Protein AF-A0A9X5X7Q9-F1 (afdb_monomer)

Mean predicted aligned error: 22.35 Å

Structure (mmCIF, N/CA/C/O backbone):
data_AF-A0A9X5X7Q9-F1
#
_entry.id   AF-A0A9X5X7Q9-F1
#
loop_
_atom_site.group_PDB
_atom_site.id
_atom_site.type_symbol
_atom_site.label_atom_id
_atom_site.label_alt_id
_atom_site.label_comp_id
_atom_site.label_asym_id
_atom_site.label_entity_id
_atom_site.label_seq_id
_atom_site.pdbx_PDB_ins_code
_atom_site.Cartn_x
_atom_site.Cartn_y
_atom_site.Cartn_z
_atom_site.occupancy
_atom_site.B_iso_or_equiv
_atom_site.auth_seq_id
_atom_site.auth_comp_id
_atom_site.auth_asym_id
_atom_site.auth_atom_id
_atom_site.pdbx_PDB_model_num
ATOM 1 N N . ARG A 1 1 ? 58.086 40.502 21.307 1.00 39.25 1 ARG A N 1
ATOM 2 C CA . ARG A 1 1 ? 58.176 39.101 20.830 1.00 39.2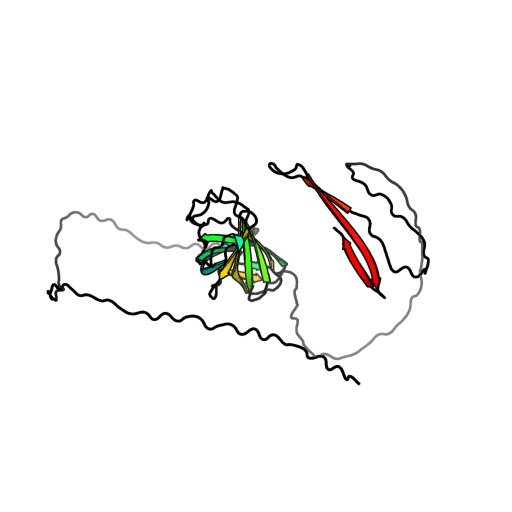5 1 ARG A CA 1
ATOM 3 C C . ARG A 1 1 ? 56.784 38.473 20.886 1.00 39.25 1 ARG A C 1
ATOM 5 O O . ARG A 1 1 ? 56.230 38.355 21.964 1.00 39.25 1 ARG A O 1
ATOM 12 N N . VAL A 1 2 ? 56.237 38.237 19.690 1.00 40.94 2 VAL A N 1
ATOM 13 C CA . VAL A 1 2 ? 55.125 37.368 19.246 1.00 40.94 2 VAL A CA 1
ATOM 14 C C . VAL A 1 2 ? 53.918 37.148 20.182 1.00 40.94 2 VAL A C 1
ATOM 16 O O . VAL A 1 2 ? 53.953 36.317 21.081 1.00 40.94 2 VAL A O 1
ATOM 19 N N . ARG A 1 3 ? 52.798 37.821 19.865 1.00 40.91 3 ARG A N 1
ATOM 20 C CA . ARG A 1 3 ? 51.425 37.396 20.203 1.00 40.91 3 ARG A CA 1
ATOM 21 C C . ARG A 1 3 ? 50.822 36.713 18.970 1.00 40.91 3 ARG A C 1
ATOM 23 O O . ARG A 1 3 ? 50.633 37.375 17.952 1.00 40.91 3 ARG A O 1
ATOM 30 N N . GLY A 1 4 ? 50.534 35.415 19.053 1.00 38.84 4 GLY A N 1
ATOM 31 C CA . GLY A 1 4 ? 49.836 34.664 18.007 1.00 38.84 4 GLY A CA 1
ATOM 32 C C . GLY A 1 4 ? 48.323 34.854 18.115 1.00 38.84 4 GLY A C 1
ATOM 33 O O . GLY A 1 4 ? 47.722 34.459 19.109 1.00 38.84 4 GLY A O 1
ATOM 34 N N . ARG A 1 5 ? 47.711 35.481 17.104 1.00 46.44 5 ARG A N 1
ATOM 35 C CA . ARG A 1 5 ? 46.257 35.489 16.889 1.00 46.44 5 ARG A CA 1
ATOM 36 C C . ARG A 1 5 ? 45.928 34.442 15.829 1.00 46.44 5 ARG A C 1
ATOM 38 O O . ARG A 1 5 ? 46.287 34.612 14.668 1.00 46.44 5 ARG A O 1
ATOM 45 N N . THR A 1 6 ? 45.230 33.388 16.227 1.00 42.34 6 THR A N 1
ATOM 46 C CA . THR A 1 6 ? 44.647 32.383 15.335 1.00 42.34 6 THR A CA 1
ATOM 47 C C . THR A 1 6 ? 43.409 32.985 14.668 1.00 42.34 6 THR A C 1
ATOM 49 O O . THR A 1 6 ? 42.436 33.336 15.334 1.00 42.34 6 THR A O 1
ATOM 52 N N . ARG A 1 7 ? 43.466 33.173 13.346 1.00 43.28 7 ARG A N 1
ATOM 53 C CA . ARG A 1 7 ? 42.372 33.705 12.525 1.00 43.28 7 ARG A CA 1
ATOM 54 C C . ARG A 1 7 ? 41.612 32.515 11.937 1.00 43.28 7 ARG A C 1
ATOM 56 O O . ARG A 1 7 ? 42.147 31.812 11.091 1.00 43.28 7 ARG A O 1
ATOM 63 N N . ALA A 1 8 ? 40.392 32.278 12.414 1.00 41.66 8 ALA A N 1
ATOM 64 C CA . ALA A 1 8 ? 39.491 31.277 11.854 1.00 41.66 8 ALA A CA 1
ATOM 65 C C . ALA A 1 8 ? 38.927 31.782 10.515 1.00 41.66 8 ALA A C 1
ATOM 67 O O . ALA A 1 8 ? 38.194 32.771 10.469 1.00 41.66 8 ALA A O 1
ATOM 68 N N . THR A 1 9 ? 39.290 31.118 9.423 1.00 41.53 9 THR A N 1
ATOM 69 C CA . THR A 1 9 ? 38.722 31.303 8.087 1.00 41.53 9 THR A CA 1
ATOM 70 C C . THR A 1 9 ? 37.377 30.579 8.009 1.00 41.53 9 THR A C 1
ATOM 72 O O . THR A 1 9 ? 37.314 29.355 7.965 1.00 41.53 9 THR A O 1
ATOM 75 N N . ARG A 1 10 ? 36.273 31.337 8.004 1.00 42.69 10 ARG A N 1
ATOM 76 C CA . ARG A 1 10 ? 34.964 30.825 7.578 1.00 42.69 10 ARG A CA 1
ATOM 77 C C . ARG A 1 10 ? 34.904 30.884 6.053 1.00 42.69 10 ARG A C 1
ATOM 79 O O . ARG A 1 10 ? 34.838 31.977 5.497 1.00 42.69 10 ARG A O 1
ATOM 86 N N . HIS A 1 11 ? 34.905 29.728 5.396 1.00 39.44 11 HIS A N 1
ATOM 87 C CA . HIS A 1 11 ? 34.478 29.617 4.003 1.00 39.44 11 HIS A CA 1
ATOM 88 C C . HIS A 1 11 ? 32.964 29.851 3.941 1.00 39.44 11 HIS A C 1
ATOM 90 O O . HIS A 1 11 ? 32.184 29.047 4.448 1.00 39.44 11 HIS A O 1
ATOM 96 N N . ARG A 1 12 ? 32.553 30.986 3.366 1.00 41.91 12 ARG A N 1
ATOM 97 C CA . ARG A 1 12 ? 31.199 31.165 2.833 1.00 41.91 12 ARG A CA 1
ATOM 98 C C . ARG A 1 12 ? 31.161 30.482 1.469 1.00 41.91 12 ARG A C 1
ATOM 100 O O . ARG A 1 12 ? 32.020 30.750 0.637 1.00 41.91 12 ARG A O 1
ATOM 107 N N . TYR A 1 13 ? 30.195 29.594 1.288 1.00 33.69 13 TYR A N 1
ATOM 108 C CA . TYR A 1 13 ? 29.827 29.030 -0.003 1.00 33.69 13 TYR A CA 1
ATOM 109 C C . TYR A 1 13 ? 28.686 29.904 -0.540 1.00 33.69 13 TYR A C 1
ATOM 111 O O . TYR A 1 13 ? 27.579 29.864 -0.006 1.00 33.69 13 TYR A O 1
ATOM 119 N N . GLU A 1 14 ? 28.993 30.778 -1.495 1.00 46.59 14 GLU A N 1
ATOM 120 C CA . GLU A 1 14 ? 28.000 31.481 -2.314 1.00 46.59 14 GLU A CA 1
ATOM 121 C C . GLU A 1 14 ? 27.646 30.573 -3.503 1.00 46.59 14 GLU A C 1
ATOM 123 O O . GLU A 1 14 ? 28.564 30.113 -4.181 1.00 46.59 14 GLU A O 1
ATOM 128 N N . PRO A 1 15 ? 26.364 30.267 -3.763 1.00 52.06 15 PRO A N 1
ATOM 129 C CA . PRO A 1 15 ? 25.966 29.648 -5.020 1.00 52.06 15 PRO A CA 1
ATOM 130 C C . PRO A 1 15 ? 25.828 30.711 -6.122 1.00 52.06 15 PRO A C 1
ATOM 132 O O . PRO A 1 15 ? 25.116 31.703 -5.953 1.00 52.06 15 PRO A O 1
ATOM 135 N N . ASP A 1 16 ? 26.505 30.475 -7.247 1.00 44.06 16 ASP A N 1
ATOM 136 C CA . ASP A 1 16 ? 26.391 31.252 -8.486 1.00 44.06 16 ASP A CA 1
ATOM 137 C C . ASP A 1 16 ? 24.934 31.332 -8.997 1.00 44.06 16 ASP A C 1
ATOM 139 O O . ASP A 1 16 ? 24.183 30.354 -8.895 1.00 44.06 16 ASP A O 1
ATOM 143 N N . PRO A 1 17 ? 24.512 32.465 -9.591 1.00 49.56 17 PRO A N 1
ATOM 144 C CA . PRO A 1 17 ? 23.184 32.611 -10.170 1.00 49.56 17 PRO A CA 1
ATOM 145 C C . PRO A 1 17 ? 23.053 31.886 -11.516 1.00 49.56 17 PRO A C 1
ATOM 147 O O . PRO A 1 17 ? 23.881 32.014 -12.418 1.00 49.56 17 PRO A O 1
ATOM 150 N N . ALA A 1 18 ? 21.943 31.160 -11.651 1.00 42.41 18 ALA A N 1
ATOM 151 C CA . ALA A 1 18 ? 21.519 30.484 -12.865 1.00 42.41 18 ALA A CA 1
ATOM 152 C C . ALA A 1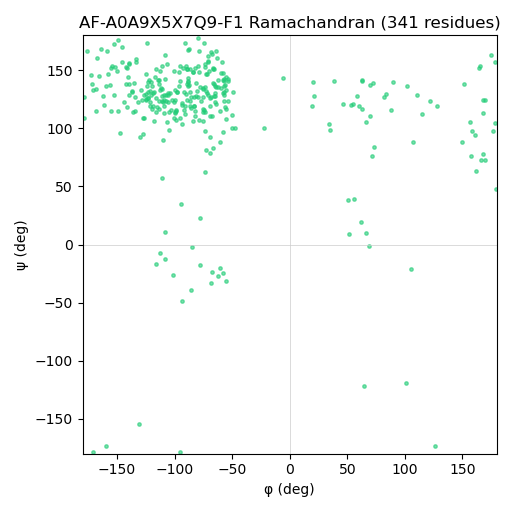 18 ? 21.381 31.446 -14.059 1.00 42.41 18 ALA A C 1
ATOM 154 O O . ALA A 1 18 ? 20.804 32.531 -13.967 1.00 42.41 18 ALA A O 1
ATOM 155 N N . VAL A 1 19 ? 21.886 30.984 -15.202 1.00 44.25 19 VAL A N 1
ATOM 156 C CA . VAL A 1 19 ? 21.761 31.603 -16.521 1.00 44.25 19 VAL A CA 1
ATOM 157 C C . VAL A 1 19 ? 20.291 31.622 -16.951 1.00 44.25 19 VAL A C 1
ATOM 159 O O . VAL A 1 19 ? 19.651 30.582 -17.089 1.00 44.25 19 VAL A O 1
ATOM 162 N N . VAL A 1 20 ? 19.770 32.824 -17.195 1.00 40.59 20 VAL A N 1
ATOM 163 C CA . VAL A 1 20 ? 18.477 33.074 -17.841 1.00 40.59 20 VAL A CA 1
ATOM 164 C C . VAL A 1 20 ? 18.693 33.076 -19.353 1.00 40.59 20 VAL A C 1
ATOM 166 O O . VAL A 1 20 ? 19.379 33.958 -19.868 1.00 40.59 20 VAL A O 1
ATOM 169 N N . HIS A 1 21 ? 18.076 32.143 -20.080 1.00 38.84 21 HIS A N 1
ATOM 170 C CA . HIS A 1 21 ? 17.899 32.280 -21.527 1.00 38.84 21 HIS A CA 1
ATOM 171 C C . HIS A 1 21 ? 16.459 32.677 -21.849 1.00 38.84 21 HIS A C 1
ATOM 173 O O . HIS A 1 21 ? 15.503 31.949 -21.590 1.00 38.84 21 HIS A O 1
ATOM 179 N N . ALA A 1 22 ? 16.344 33.881 -22.405 1.00 38.81 22 ALA A N 1
ATOM 180 C CA . ALA A 1 22 ? 15.134 34.462 -22.952 1.00 38.81 22 ALA A CA 1
ATOM 181 C C . ALA A 1 22 ? 14.665 33.699 -24.199 1.00 38.81 22 ALA A C 1
ATOM 183 O O . ALA A 1 22 ? 15.462 33.343 -25.067 1.00 38.81 22 ALA A O 1
ATOM 184 N N . GLY A 1 23 ? 13.352 33.498 -24.304 1.00 36.41 23 GLY A N 1
ATOM 185 C CA . GLY A 1 23 ? 12.714 33.092 -25.548 1.00 36.41 23 GLY A CA 1
ATOM 186 C C . GLY A 1 23 ? 12.525 34.273 -26.497 1.00 36.41 23 GLY A C 1
ATOM 187 O O . GLY A 1 23 ? 12.244 35.386 -26.057 1.00 36.41 23 GLY A O 1
ATOM 188 N N . GLN A 1 24 ? 12.576 34.015 -27.806 1.00 36.22 24 GLN A N 1
ATOM 189 C CA . GLN A 1 24 ? 11.894 34.860 -28.783 1.00 36.22 24 GLN A CA 1
ATOM 190 C C . GLN A 1 24 ? 11.569 34.116 -30.086 1.00 36.22 24 GLN A C 1
ATOM 192 O O . GLN A 1 24 ? 12.445 33.690 -30.826 1.00 36.22 24 GLN A O 1
ATOM 197 N N . ARG A 1 25 ? 10.253 33.984 -30.297 1.00 39.91 25 ARG A N 1
ATOM 198 C CA . ARG A 1 25 ? 9.467 34.087 -31.538 1.00 39.91 25 ARG A CA 1
ATOM 199 C C . ARG A 1 25 ? 10.191 33.898 -32.878 1.00 39.91 25 ARG A C 1
ATOM 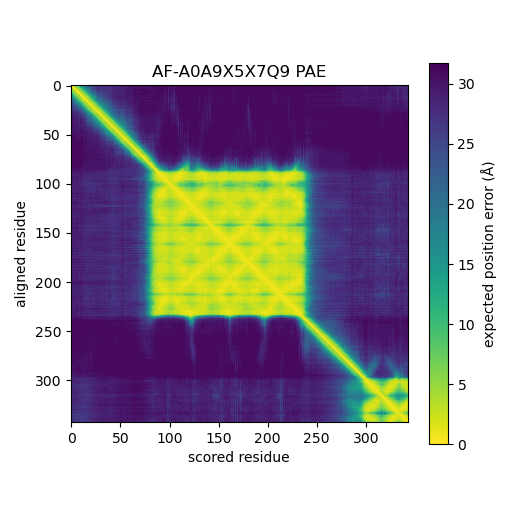201 O O . ARG A 1 25 ? 10.991 34.735 -33.277 1.00 39.91 25 ARG A O 1
ATOM 208 N N . SER A 1 26 ? 9.641 32.998 -33.688 1.00 39.00 26 SER A N 1
ATOM 209 C CA . SER A 1 26 ? 9.366 33.322 -35.088 1.00 39.00 26 SER A CA 1
ATOM 210 C C . SER A 1 26 ? 7.966 32.840 -35.447 1.00 39.00 26 SER A C 1
ATOM 212 O O . SER A 1 26 ? 7.597 31.705 -35.153 1.00 39.00 26 SER A O 1
ATOM 214 N N . GLY A 1 27 ? 7.167 33.752 -35.992 1.00 36.59 27 GLY A N 1
ATOM 215 C CA . GLY A 1 27 ? 5.873 33.466 -36.581 1.00 36.59 27 GLY A CA 1
ATOM 216 C C . GLY A 1 27 ? 5.933 33.749 -38.074 1.00 36.59 27 GLY A C 1
ATOM 217 O O . GLY A 1 27 ? 6.518 34.747 -38.479 1.00 36.59 27 GLY A O 1
ATOM 218 N N . ASP A 1 28 ? 5.271 32.901 -38.849 1.00 37.94 28 ASP A N 1
ATOM 219 C CA . ASP A 1 28 ? 4.754 33.179 -40.191 1.00 37.94 28 ASP A CA 1
ATOM 220 C C . ASP A 1 28 ? 3.496 32.287 -40.315 1.00 37.94 28 ASP A C 1
ATOM 222 O O . ASP A 1 28 ? 3.559 31.105 -39.989 1.00 37.94 28 ASP A O 1
ATOM 226 N N . ARG A 1 29 ? 2.258 32.799 -40.433 1.00 39.50 29 ARG A N 1
ATOM 227 C CA . ARG A 1 29 ? 1.640 33.492 -41.586 1.00 39.50 29 ARG A CA 1
ATOM 228 C C . ARG A 1 29 ? 1.741 32.597 -42.831 1.00 39.50 29 ARG A C 1
ATOM 230 O O . ARG A 1 29 ? 2.835 32.259 -43.233 1.00 39.50 29 ARG A O 1
ATOM 237 N N . GLY A 1 30 ? 0.695 32.170 -43.520 1.00 31.23 30 GLY A N 1
ATOM 238 C CA . GLY A 1 30 ? -0.757 32.192 -43.382 1.00 31.23 30 GLY A CA 1
ATOM 239 C C . GLY A 1 30 ? -1.274 31.050 -44.277 1.00 31.23 30 GLY A C 1
ATOM 240 O O . GLY A 1 30 ? -0.514 30.486 -45.047 1.00 31.23 30 GLY A O 1
ATOM 241 N N . GLU A 1 31 ? -2.526 30.633 -44.169 1.00 38.91 31 GLU A N 1
ATOM 242 C CA . GLU A 1 31 ? -3.444 30.912 -45.273 1.00 38.91 31 GLU A CA 1
ATOM 243 C C . GLU A 1 31 ? -4.894 30.839 -44.801 1.00 38.91 31 GLU A C 1
ATOM 245 O O . GLU A 1 31 ? -5.313 29.970 -44.038 1.00 38.91 31 GLU A O 1
ATOM 250 N N . ARG A 1 32 ? -5.650 31.831 -45.265 1.00 38.25 32 ARG A N 1
ATOM 251 C CA . ARG A 1 32 ? -7.076 32.009 -45.048 1.00 38.25 32 ARG A CA 1
ATOM 252 C C . ARG A 1 32 ? -7.844 31.277 -46.147 1.00 38.25 32 ARG A C 1
ATOM 254 O O . ARG A 1 32 ? -7.586 31.491 -47.324 1.00 38.25 32 ARG A O 1
ATOM 261 N N . SER A 1 33 ? -8.895 30.570 -45.761 1.00 38.47 33 SER A N 1
ATOM 262 C CA . SER A 1 33 ? -10.158 30.495 -46.510 1.00 38.47 33 SER A CA 1
ATOM 263 C C . SER A 1 33 ? -11.257 30.338 -45.460 1.00 38.47 33 SER A C 1
ATOM 265 O O . SER A 1 33 ? -11.300 29.348 -44.746 1.00 38.47 33 SER A O 1
ATOM 267 N N . ALA A 1 34 ? -11.913 31.417 -45.037 1.00 38.06 34 ALA A N 1
ATOM 268 C CA . ALA A 1 34 ? -12.992 32.122 -45.726 1.00 38.06 34 ALA A CA 1
ATOM 269 C C . ALA A 1 34 ? -14.278 31.281 -45.855 1.00 38.06 34 ALA A C 1
ATOM 271 O O . ALA A 1 34 ? -14.398 30.428 -46.722 1.00 38.06 34 ALA A O 1
ATOM 272 N N . LEU A 1 35 ? -15.251 31.675 -45.020 1.00 38.66 35 LEU A N 1
ATOM 273 C CA . LEU A 1 35 ? -16.689 31.759 -45.301 1.00 38.66 35 LEU A CA 1
ATOM 274 C C . LEU A 1 35 ? -17.476 30.446 -45.479 1.00 38.66 35 LEU A C 1
ATOM 276 O O . LEU A 1 35 ? -17.507 29.875 -46.562 1.00 38.66 35 LEU A O 1
ATOM 280 N N . ARG A 1 36 ? -18.345 30.140 -44.503 1.00 40.34 36 ARG A N 1
ATOM 281 C CA . ARG A 1 36 ? -19.795 30.371 -44.676 1.00 40.34 36 ARG A CA 1
ATOM 282 C C . ARG A 1 36 ? -20.601 30.178 -43.390 1.00 40.34 36 ARG A C 1
ATOM 284 O O . ARG A 1 36 ? -20.482 29.193 -42.676 1.00 40.34 36 ARG A O 1
ATOM 291 N N . THR A 1 37 ? -21.449 31.168 -43.172 1.00 40.19 37 THR A N 1
ATOM 292 C CA . THR A 1 37 ? -22.511 31.300 -42.178 1.00 40.19 37 THR A CA 1
ATOM 293 C C . THR A 1 37 ? -23.810 30.694 -42.724 1.00 40.19 37 THR A C 1
ATOM 295 O O . THR A 1 37 ? -24.142 30.989 -43.869 1.00 40.19 37 THR A O 1
ATOM 298 N N . ALA A 1 38 ? -24.561 29.937 -41.915 1.00 38.19 38 ALA A N 1
ATOM 299 C CA . ALA A 1 38 ? -26.034 29.763 -41.943 1.00 38.19 38 ALA A CA 1
ATOM 300 C C . ALA A 1 38 ? -26.394 28.807 -40.780 1.00 38.19 38 ALA A C 1
ATOM 302 O O . ALA A 1 38 ? -25.846 27.715 -40.731 1.00 38.19 38 ALA A O 1
ATOM 303 N N . ARG A 1 39 ? -27.026 29.203 -39.664 1.00 41.56 39 ARG A N 1
ATOM 304 C CA . ARG A 1 39 ? -28.427 29.614 -39.394 1.00 41.56 39 ARG A CA 1
ATOM 305 C C . ARG A 1 39 ? -29.519 28.629 -39.849 1.00 41.56 39 ARG A C 1
ATOM 307 O O . ARG A 1 39 ? -29.702 28.472 -41.046 1.00 41.56 39 ARG A O 1
ATOM 314 N N . HIS A 1 40 ? -30.293 28.192 -38.838 1.00 41.28 40 HIS A N 1
ATOM 315 C CA . HIS A 1 40 ? -31.659 27.625 -38.822 1.00 41.28 40 HIS A CA 1
ATOM 316 C C . HIS A 1 40 ? -31.863 26.291 -39.573 1.00 41.28 40 HIS A C 1
ATOM 318 O O . HIS A 1 40 ? -31.226 26.045 -40.581 1.00 41.28 40 HIS A O 1
ATOM 324 N N . GLN A 1 41 ? -32.668 25.337 -39.099 1.00 33.66 41 GLN A N 1
ATOM 325 C CA . GLN A 1 41 ? -34.072 25.462 -38.705 1.00 33.66 41 GLN A CA 1
ATOM 326 C C . GLN A 1 41 ? -34.505 24.223 -37.882 1.00 33.66 41 GLN A C 1
ATOM 328 O O . GLN A 1 41 ? -34.039 23.117 -38.152 1.00 33.66 41 GLN A O 1
ATOM 333 N N . SER A 1 42 ? -35.377 24.434 -36.896 1.00 48.91 42 SER A N 1
ATOM 334 C CA . SER A 1 42 ? -36.223 23.409 -36.263 1.00 48.91 42 SER A CA 1
ATOM 335 C C . SER A 1 42 ? -37.446 23.097 -37.146 1.00 48.91 42 SER A C 1
ATOM 337 O O . SER A 1 42 ? -37.635 23.791 -38.144 1.00 48.91 42 SER A O 1
ATOM 339 N N . ASP A 1 43 ? -38.277 22.143 -36.696 1.00 40.72 43 ASP A N 1
ATOM 340 C CA . ASP A 1 43 ? -39.632 21.784 -37.184 1.00 40.72 43 ASP A CA 1
ATOM 341 C C . ASP A 1 43 ? -39.629 20.719 -38.311 1.00 40.72 43 ASP A C 1
ATOM 343 O O . ASP A 1 43 ? -38.796 20.779 -39.208 1.00 40.72 43 ASP A O 1
ATOM 347 N N . ASP A 1 44 ? -40.507 19.715 -38.412 1.00 40.41 44 ASP A N 1
ATOM 348 C CA . ASP A 1 44 ? -41.556 19.109 -37.576 1.00 40.41 44 ASP A CA 1
ATOM 349 C C . ASP A 1 44 ? -42.099 17.871 -38.360 1.00 40.41 44 ASP A C 1
ATOM 351 O O . ASP A 1 44 ? -41.861 17.750 -39.562 1.00 40.41 44 ASP A O 1
ATOM 355 N N . GLU A 1 45 ? -42.855 17.004 -37.680 1.00 39.72 45 GLU A N 1
ATOM 356 C CA . GLU A 1 45 ? -43.957 16.137 -38.181 1.00 39.72 45 GLU A CA 1
ATOM 357 C C . GLU A 1 45 ? -43.782 14.875 -39.067 1.00 39.72 45 GLU A C 1
ATOM 359 O O . GLU A 1 45 ? -43.143 14.849 -40.117 1.00 39.72 45 GLU A O 1
ATOM 364 N N . GLY A 1 46 ? -44.597 13.869 -38.684 1.00 32.38 46 GLY A N 1
ATOM 365 C CA . GLY A 1 46 ? -45.453 13.072 -39.587 1.00 32.38 46 GLY A CA 1
ATOM 366 C C . GLY A 1 46 ? -44.984 11.636 -39.835 1.00 32.38 46 GLY A C 1
ATOM 367 O O . GLY A 1 46 ? -44.143 11.396 -40.689 1.00 32.38 46 GLY A O 1
ATOM 368 N N . GLU A 1 47 ? -45.353 10.628 -39.039 1.00 40.59 47 GLU A N 1
ATOM 369 C CA . GLU A 1 47 ? -46.657 9.935 -38.920 1.00 40.59 47 GLU A CA 1
ATOM 370 C C . GLU A 1 47 ? -47.151 9.184 -40.183 1.00 40.59 47 GLU A C 1
ATOM 372 O O . GLU A 1 47 ? -47.086 9.684 -41.300 1.00 40.59 47 GLU A O 1
ATOM 377 N N . HIS A 1 48 ? -47.748 8.007 -39.909 1.00 37.78 48 HIS A N 1
ATOM 378 C CA . HIS A 1 48 ? -48.770 7.253 -40.659 1.00 37.78 48 HIS A CA 1
ATOM 379 C C . HIS A 1 48 ? -48.259 6.045 -41.493 1.00 37.78 48 HIS A C 1
ATOM 381 O O . HIS A 1 48 ? -47.271 6.132 -42.199 1.00 37.78 48 HIS A O 1
ATOM 387 N N . VAL A 1 49 ? -48.886 4.855 -41.525 1.00 39.69 49 VAL A N 1
ATOM 388 C CA . VAL A 1 49 ? -50.180 4.388 -40.993 1.00 39.69 49 VAL A CA 1
ATOM 389 C C . VAL A 1 49 ? -50.322 2.865 -41.169 1.00 39.69 49 VAL A C 1
ATOM 391 O O . VAL A 1 49 ? -49.910 2.308 -42.179 1.00 39.69 49 VAL A O 1
ATOM 394 N N . ASN A 1 50 ? -50.996 2.246 -40.191 1.00 37.84 50 ASN A N 1
ATOM 395 C CA . ASN A 1 50 ? -51.940 1.111 -40.238 1.00 37.84 50 ASN A CA 1
ATOM 396 C C . ASN A 1 50 ? -51.728 -0.092 -41.192 1.00 37.84 50 ASN A C 1
ATOM 398 O O . ASN A 1 50 ? -51.760 0.056 -42.408 1.00 37.84 50 ASN A O 1
ATOM 402 N N . ARG A 1 51 ? -52.029 -1.300 -40.676 1.00 39.47 51 ARG A N 1
ATOM 403 C CA . ARG A 1 51 ? -53.414 -1.854 -40.657 1.00 39.47 51 ARG A CA 1
ATOM 404 C C . ARG A 1 51 ? -53.520 -3.236 -39.980 1.00 39.47 51 ARG A C 1
ATOM 406 O O . ARG A 1 51 ? -52.928 -4.189 -40.454 1.00 39.47 51 ARG A O 1
ATOM 413 N N . ARG A 1 52 ? -54.445 -3.305 -38.997 1.00 50.03 52 ARG A N 1
ATOM 414 C CA . ARG A 1 52 ? -55.619 -4.226 -38.863 1.00 50.03 52 ARG A CA 1
ATOM 415 C C . ARG A 1 52 ? -55.327 -5.739 -38.854 1.00 50.03 52 ARG A C 1
ATOM 417 O O . ARG A 1 52 ? -54.798 -6.251 -39.821 1.00 50.03 52 ARG A O 1
ATOM 424 N N . ARG A 1 53 ? -55.770 -6.573 -37.903 1.00 46.16 53 ARG A N 1
ATOM 425 C CA . ARG A 1 53 ? -57.097 -6.898 -37.287 1.00 46.16 53 ARG A CA 1
ATOM 426 C C . ARG A 1 53 ? -56.781 -8.099 -36.334 1.00 46.16 53 ARG A C 1
ATOM 428 O O . ARG A 1 53 ? -55.765 -8.737 -36.551 1.00 46.16 53 ARG A O 1
ATOM 435 N N . ARG A 1 54 ? -57.534 -8.565 -35.330 1.00 44.34 54 ARG A N 1
ATOM 436 C CA . ARG A 1 54 ? -58.959 -8.544 -34.970 1.00 44.34 54 ARG A CA 1
ATOM 437 C C . ARG A 1 54 ? -59.100 -9.003 -33.499 1.00 44.34 54 ARG A C 1
ATOM 439 O O . ARG A 1 54 ? -58.229 -9.669 -32.961 1.00 44.34 54 ARG A O 1
ATOM 446 N N . VAL A 1 55 ? -60.247 -8.651 -32.933 1.00 49.94 55 VAL A N 1
ATOM 447 C CA . VAL A 1 55 ? -60.805 -8.876 -31.587 1.00 49.94 55 VAL A CA 1
ATOM 448 C C . VAL A 1 55 ? -61.201 -10.340 -31.328 1.00 49.94 55 VAL A C 1
ATOM 450 O O . VAL A 1 55 ? -61.688 -10.949 -32.272 1.00 49.94 55 VAL A O 1
ATOM 453 N N . VAL A 1 56 ? -61.124 -10.833 -30.075 1.00 43.19 56 VAL A N 1
ATOM 454 C CA . VAL A 1 56 ? -62.219 -11.519 -29.330 1.00 43.19 56 VAL A CA 1
ATOM 455 C C . VAL A 1 56 ? -61.987 -11.405 -27.809 1.00 43.19 56 VAL A C 1
ATOM 457 O O . VAL A 1 56 ? -60.880 -11.522 -27.300 1.00 43.19 56 VAL A O 1
ATOM 460 N N . SER A 1 57 ? -63.097 -11.127 -27.132 1.00 45.72 57 SER A N 1
ATOM 461 C CA . SER A 1 57 ? -63.398 -10.926 -25.713 1.00 45.72 57 SER A CA 1
ATOM 462 C C . SER A 1 57 ? -63.353 -12.171 -24.816 1.00 45.72 57 SER A C 1
ATOM 464 O O . SER A 1 57 ? -63.700 -13.260 -25.263 1.00 45.72 57 SER A O 1
ATOM 466 N N . GLY A 1 58 ? -63.165 -11.966 -23.506 1.00 36.31 58 GLY A N 1
ATOM 467 C CA . GLY A 1 58 ? -63.599 -12.916 -22.470 1.00 36.31 58 GLY A CA 1
ATOM 468 C C . GLY A 1 58 ? -63.190 -12.489 -21.059 1.00 36.31 58 GLY A C 1
ATOM 469 O O . GLY A 1 58 ? -62.055 -12.704 -20.660 1.00 36.31 58 GLY A O 1
ATOM 470 N N . GLY A 1 59 ? -64.095 -11.851 -20.309 1.00 38.28 59 GLY A N 1
ATOM 471 C CA . GLY A 1 59 ? -63.848 -11.427 -18.924 1.00 38.28 59 GLY A CA 1
ATOM 472 C C . GLY A 1 59 ? -64.188 -12.484 -17.868 1.00 38.28 59 GLY A C 1
ATOM 473 O O . GLY A 1 59 ? -64.915 -13.428 -18.165 1.00 38.28 59 GLY A O 1
ATOM 474 N N . ARG A 1 60 ? -63.741 -12.258 -16.619 1.00 42.03 60 ARG A N 1
ATOM 475 C CA . ARG A 1 60 ? -64.533 -12.316 -15.361 1.00 42.03 60 ARG A CA 1
ATOM 476 C C . ARG A 1 60 ? -63.642 -12.243 -14.100 1.00 42.03 60 ARG A C 1
ATOM 478 O O . ARG A 1 60 ? -62.798 -13.094 -13.888 1.00 42.03 60 ARG A O 1
ATOM 485 N N . ARG A 1 61 ? -63.976 -11.252 -13.259 1.00 40.75 61 ARG A N 1
ATOM 486 C CA . ARG A 1 61 ? -64.236 -11.289 -11.798 1.00 40.75 61 ARG A CA 1
ATOM 487 C C . ARG A 1 61 ? -63.136 -11.704 -10.795 1.00 40.75 61 ARG A C 1
ATOM 489 O O . ARG A 1 61 ? -62.734 -12.852 -10.713 1.00 40.75 61 ARG A O 1
ATOM 496 N N . ALA A 1 62 ? -62.822 -10.706 -9.963 1.00 49.06 62 ALA A N 1
ATOM 497 C CA . ALA A 1 62 ? -62.516 -10.683 -8.526 1.00 49.06 62 ALA A CA 1
ATOM 498 C C . ALA A 1 62 ? -62.653 -11.973 -7.688 1.00 49.06 62 ALA A C 1
ATOM 500 O O . ALA A 1 62 ? -63.653 -12.679 -7.797 1.00 49.06 62 ALA A O 1
ATOM 501 N N . SER A 1 63 ? -61.731 -12.140 -6.727 1.00 41.31 63 SER A N 1
ATOM 502 C CA . SER A 1 63 ? -62.041 -12.134 -5.282 1.00 41.31 63 SER A CA 1
ATOM 503 C C . SER A 1 63 ? -60.770 -12.153 -4.425 1.00 41.31 63 SER A C 1
ATOM 505 O O . SER A 1 63 ? -59.819 -12.873 -4.710 1.00 41.31 63 SER A O 1
ATOM 507 N N . ALA A 1 64 ? -60.790 -11.343 -3.368 1.00 52.28 64 ALA A N 1
ATOM 508 C CA . ALA A 1 64 ? -59.849 -11.347 -2.257 1.00 52.28 64 ALA A CA 1
ATOM 509 C C . ALA A 1 64 ? -60.261 -12.392 -1.206 1.00 52.28 64 ALA A C 1
ATOM 511 O O . ALA A 1 64 ? -61.454 -12.587 -0.987 1.00 52.28 64 ALA A O 1
ATOM 512 N N . ALA A 1 65 ? -59.293 -12.987 -0.506 1.00 44.44 65 ALA A N 1
ATOM 513 C CA . ALA A 1 65 ? -59.467 -13.511 0.850 1.00 44.44 65 ALA A CA 1
ATOM 514 C C . ALA A 1 65 ? -58.088 -13.695 1.497 1.00 44.44 65 ALA A C 1
ATOM 516 O O . ALA A 1 65 ? -57.242 -14.423 0.982 1.00 44.44 65 ALA A O 1
ATOM 517 N N . GLY A 1 66 ? -57.866 -12.999 2.611 1.00 44.69 66 GLY A N 1
ATOM 518 C CA . GLY A 1 66 ? -56.720 -13.216 3.480 1.00 44.69 66 GLY A CA 1
ATOM 519 C C . GLY A 1 66 ? -56.921 -14.426 4.388 1.00 44.69 66 GLY A C 1
ATOM 520 O O . GLY A 1 66 ? -58.046 -14.758 4.756 1.00 44.69 66 GLY A O 1
ATOM 521 N N . VAL A 1 67 ? -55.808 -15.030 4.798 1.00 46.41 67 VAL A N 1
ATOM 522 C CA . VAL A 1 67 ? -55.713 -15.844 6.011 1.00 46.41 67 VAL A CA 1
ATOM 523 C C . VAL A 1 67 ? -54.420 -15.444 6.713 1.00 46.41 67 VAL A C 1
ATOM 525 O O . VAL A 1 67 ? -53.325 -15.639 6.192 1.00 46.41 67 VAL A O 1
ATOM 528 N N . ALA A 1 68 ? -54.578 -14.844 7.888 1.00 48.81 68 ALA A N 1
ATOM 529 C CA . ALA A 1 68 ? -53.536 -14.721 8.891 1.00 48.81 68 ALA A CA 1
ATOM 530 C C . ALA A 1 68 ? -53.397 -16.065 9.622 1.00 48.81 68 ALA A C 1
ATOM 532 O O . ALA A 1 68 ? -54.406 -16.650 10.018 1.00 48.81 68 ALA A O 1
ATOM 533 N N . LEU A 1 69 ? -52.165 -16.528 9.843 1.00 45.28 69 LEU A N 1
ATOM 534 C CA . LEU A 1 69 ? -51.861 -17.586 10.805 1.00 45.28 69 LEU A CA 1
ATOM 535 C C . LEU A 1 69 ? -50.566 -17.253 11.552 1.00 45.28 69 LEU A C 1
ATOM 537 O O . LEU A 1 69 ? -49.552 -16.871 10.974 1.00 45.28 69 LEU A O 1
ATOM 541 N N . MET A 1 70 ? -50.710 -17.329 12.869 1.00 48.03 70 MET A N 1
ATOM 542 C CA . MET A 1 70 ? -49.823 -16.901 13.941 1.00 48.03 70 MET A CA 1
ATOM 543 C C . MET A 1 70 ? -48.590 -17.801 14.125 1.00 48.03 70 MET A C 1
ATOM 545 O O . MET A 1 70 ? -48.652 -19.001 13.887 1.00 48.03 70 MET A O 1
ATOM 549 N N . LEU A 1 71 ? -47.524 -17.184 14.652 1.00 51.62 71 LEU A N 1
ATOM 550 C CA . LEU A 1 71 ? -46.564 -17.691 15.650 1.00 51.62 71 LEU A CA 1
ATOM 551 C C . LEU A 1 71 ? -46.206 -19.191 15.610 1.00 51.62 71 LEU A C 1
ATOM 553 O O . LEU A 1 71 ? -46.844 -20.019 16.254 1.00 51.62 71 LEU A O 1
ATOM 557 N N . GLY A 1 72 ? -45.063 -19.488 14.989 1.00 41.84 72 GLY A N 1
ATOM 558 C CA . GLY A 1 72 ? -44.274 -20.692 15.236 1.00 41.84 72 GLY A CA 1
ATOM 559 C C . GLY A 1 72 ? -42.832 -20.296 15.532 1.00 41.84 72 GLY A C 1
ATOM 560 O O . GLY A 1 72 ? -42.050 -20.064 14.615 1.00 41.84 72 GLY A O 1
ATOM 561 N N . GLY A 1 73 ? -42.493 -20.172 16.815 1.00 49.12 73 GLY A N 1
ATOM 562 C CA . GLY A 1 73 ? -41.110 -20.079 17.257 1.00 49.12 73 GLY A CA 1
ATOM 563 C C . GLY A 1 73 ? -40.410 -21.418 17.046 1.00 49.12 73 GLY A C 1
ATOM 564 O O . GLY A 1 73 ? -40.796 -22.424 17.632 1.00 49.12 73 GLY A O 1
ATOM 565 N N . ALA A 1 74 ? -39.364 -21.413 16.230 1.00 44.53 74 ALA A N 1
ATOM 566 C CA . ALA A 1 74 ? -38.310 -22.412 16.235 1.00 44.53 74 ALA A CA 1
ATOM 567 C C . ALA A 1 74 ? -37.011 -21.651 15.976 1.00 44.53 74 ALA A C 1
ATOM 569 O O . ALA A 1 74 ? -36.889 -20.944 14.976 1.00 44.53 74 ALA A O 1
ATOM 570 N N . GLY A 1 75 ? -36.094 -21.716 16.941 1.00 45.16 75 GLY A N 1
ATOM 571 C CA . GLY A 1 75 ? -34.834 -20.990 16.929 1.00 45.16 75 GLY A CA 1
ATOM 572 C C . GLY A 1 75 ? -34.041 -21.284 15.665 1.00 45.16 75 GLY A C 1
ATOM 573 O O . GLY A 1 75 ? -33.466 -22.359 15.512 1.00 45.16 75 GLY A O 1
ATOM 574 N N . ILE A 1 76 ? -33.983 -20.299 14.776 1.00 46.03 76 ILE A N 1
ATOM 575 C CA . ILE A 1 76 ? -32.942 -20.242 13.767 1.00 46.03 76 ILE A CA 1
ATOM 576 C C . ILE A 1 76 ? -31.706 -19.782 14.530 1.00 46.03 76 ILE A C 1
ATOM 578 O O . ILE A 1 76 ? -31.614 -18.628 14.949 1.00 46.03 76 ILE A O 1
ATOM 582 N N . LEU A 1 77 ? -30.777 -20.711 14.753 1.00 42.94 77 LEU A N 1
ATOM 583 C CA . LEU A 1 77 ? -29.370 -20.382 14.924 1.00 42.94 77 LEU A CA 1
ATOM 584 C C . LEU A 1 77 ? -29.014 -19.435 13.775 1.00 42.94 77 LEU A C 1
ATOM 586 O O . LEU A 1 77 ? -28.852 -19.877 12.637 1.00 42.94 77 LEU A O 1
ATOM 590 N N . LEU A 1 78 ? -28.975 -18.131 14.059 1.00 43.53 78 LEU A N 1
ATOM 591 C CA . LEU A 1 78 ? -28.428 -17.126 13.161 1.00 43.53 78 LEU A CA 1
ATOM 592 C C . LEU A 1 78 ? -26.932 -17.411 13.068 1.00 43.53 78 LEU A C 1
ATOM 594 O O . LEU A 1 78 ? -26.113 -16.845 13.789 1.00 43.53 78 LEU A O 1
ATOM 598 N N . GLY A 1 79 ? -26.599 -18.362 12.197 1.00 42.78 79 GLY A N 1
ATOM 599 C CA . GLY A 1 79 ? -25.280 -18.471 11.619 1.00 42.78 79 GLY A CA 1
ATOM 600 C C . GLY A 1 79 ? -24.903 -17.095 11.097 1.00 42.78 79 GLY A C 1
ATOM 601 O O . GLY A 1 79 ? -25.722 -16.431 10.462 1.00 42.78 79 GLY A O 1
ATOM 602 N N . VAL A 1 80 ? -23.693 -16.678 11.464 1.00 47.25 80 VAL A N 1
ATOM 603 C CA . VAL A 1 80 ? -22.980 -15.480 11.022 1.00 47.25 80 VAL A CA 1
ATOM 604 C C . VAL A 1 80 ? -23.530 -15.005 9.681 1.00 47.25 80 VAL A C 1
ATOM 606 O O . VAL A 1 80 ? -23.218 -15.579 8.637 1.00 47.25 80 VAL A O 1
ATOM 609 N N . ALA A 1 81 ? -24.391 -13.984 9.710 1.00 41.69 81 ALA A N 1
ATOM 610 C CA . ALA A 1 81 ? -24.723 -13.265 8.497 1.00 41.69 81 ALA A CA 1
ATOM 611 C C . ALA A 1 81 ? -23.379 -12.792 7.944 1.00 41.69 81 ALA A C 1
ATOM 613 O O . ALA A 1 81 ? -22.661 -12.066 8.633 1.00 41.69 81 ALA A O 1
ATOM 614 N N . ALA A 1 82 ? -23.002 -13.273 6.758 1.00 46.25 82 ALA A N 1
ATOM 615 C CA . ALA A 1 82 ? -21.886 -12.717 6.020 1.00 46.25 82 ALA A CA 1
ATOM 616 C C . ALA A 1 82 ? -22.231 -11.244 5.804 1.00 46.25 82 ALA A C 1
ATOM 618 O O . ALA A 1 82 ? -23.053 -10.898 4.956 1.00 46.25 82 ALA A O 1
ATOM 619 N N . VAL A 1 83 ? -21.703 -10.394 6.682 1.00 50.78 83 VAL A N 1
ATOM 620 C CA . VAL A 1 83 ? -21.883 -8.954 6.609 1.00 50.78 83 VAL A CA 1
ATOM 621 C C . VAL A 1 83 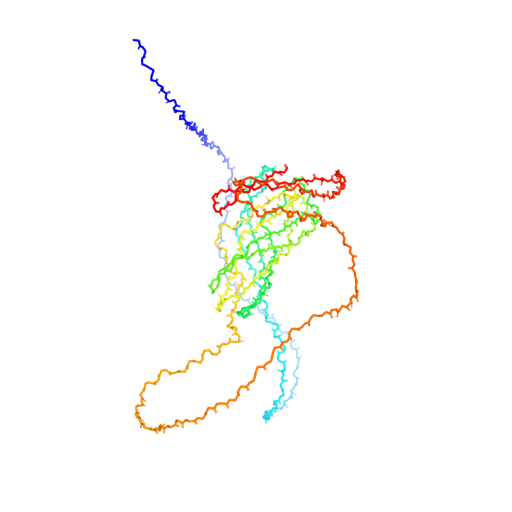? -21.358 -8.565 5.232 1.00 50.78 83 VAL A C 1
ATOM 623 O O . VAL A 1 83 ? -20.216 -8.928 4.934 1.00 50.78 83 VAL A O 1
ATOM 626 N N . PRO A 1 84 ? -22.160 -7.911 4.370 1.00 55.06 84 PRO A N 1
ATOM 627 C CA . PRO A 1 84 ? -21.695 -7.566 3.038 1.00 55.06 84 PRO A CA 1
ATOM 628 C C . PRO A 1 84 ? -20.424 -6.739 3.204 1.00 55.06 84 PRO A C 1
ATOM 630 O O . PRO A 1 84 ? -20.429 -5.704 3.872 1.00 55.06 84 PRO A O 1
ATOM 633 N N . ALA A 1 85 ? -19.313 -7.256 2.684 1.00 66.81 85 ALA A N 1
ATOM 634 C CA . ALA A 1 85 ? -18.073 -6.513 2.673 1.00 66.81 85 ALA A CA 1
ATOM 635 C C . ALA A 1 85 ? -18.282 -5.306 1.756 1.00 66.81 85 ALA A C 1
ATOM 637 O O . ALA A 1 85 ? -18.770 -5.452 0.634 1.00 66.81 85 ALA A O 1
ATOM 638 N N . GLN A 1 86 ? -17.977 -4.114 2.259 1.00 69.12 86 GLN A N 1
ATOM 639 C CA . GLN A 1 86 ? -18.002 -2.916 1.430 1.00 69.12 86 GLN A CA 1
ATOM 640 C C . GLN A 1 86 ? -16.728 -2.958 0.597 1.00 69.12 86 GLN A C 1
ATOM 642 O O . GLN A 1 86 ? -15.637 -3.058 1.161 1.00 69.12 86 GLN A O 1
ATOM 647 N N . ALA A 1 87 ? -16.883 -2.917 -0.720 1.00 72.25 87 ALA A N 1
ATOM 648 C CA . ALA A 1 87 ? -15.788 -2.733 -1.647 1.00 72.25 87 ALA A CA 1
ATOM 649 C C . ALA A 1 87 ? -16.053 -1.433 -2.405 1.00 72.25 87 ALA A C 1
ATOM 651 O O . ALA A 1 87 ? -16.983 -1.363 -3.211 1.00 72.25 87 ALA A O 1
ATOM 652 N N . ALA A 1 88 ? -15.304 -0.379 -2.079 1.00 78.50 88 ALA A N 1
ATOM 653 C CA . ALA A 1 88 ? -15.388 0.880 -2.807 1.00 78.50 88 ALA A CA 1
ATOM 654 C C . ALA A 1 88 ? -14.114 1.082 -3.619 1.00 78.50 88 ALA A C 1
ATOM 656 O O . ALA A 1 88 ? -13.001 0.997 -3.089 1.00 78.50 88 ALA A O 1
ATOM 657 N N . GLU A 1 89 ? -14.299 1.360 -4.907 1.00 92.38 89 GLU A N 1
ATOM 658 C CA . GLU A 1 89 ? -13.224 1.849 -5.754 1.00 92.38 89 GLU A CA 1
ATOM 659 C C . GLU A 1 89 ? -12.971 3.321 -5.427 1.00 92.38 89 GLU A C 1
ATOM 661 O O . GLU A 1 89 ? -13.883 4.150 -5.457 1.00 92.38 89 GLU A O 1
ATOM 666 N N . VAL A 1 90 ? -11.717 3.651 -5.140 1.00 96.75 90 VAL A N 1
ATOM 667 C CA . VAL A 1 90 ? -11.250 5.026 -5.002 1.00 96.75 90 VAL A CA 1
ATOM 668 C C . VAL A 1 90 ? -10.122 5.293 -5.982 1.00 96.75 90 VAL A C 1
ATOM 670 O O . VAL A 1 90 ? -9.266 4.443 -6.227 1.00 96.75 90 VAL A O 1
ATOM 673 N N . SER A 1 91 ? -10.129 6.498 -6.541 1.00 97.56 91 SER A N 1
ATOM 674 C CA . SER A 1 91 ? -9.151 6.972 -7.514 1.00 97.56 91 SER A CA 1
ATOM 675 C C . SER A 1 91 ? -8.501 8.239 -6.980 1.00 97.56 91 SER A C 1
ATOM 677 O O . SER A 1 91 ? -9.221 9.147 -6.570 1.00 97.56 91 SER A O 1
ATOM 679 N N . TYR A 1 92 ? -7.170 8.313 -7.003 1.00 98.00 92 TYR A N 1
ATOM 680 C CA . TYR A 1 92 ? -6.432 9.474 -6.503 1.00 98.00 92 TYR A CA 1
ATOM 681 C C . TYR A 1 92 ? -5.100 9.710 -7.231 1.00 98.00 92 TYR A C 1
ATOM 683 O O . TYR A 1 92 ? -4.436 8.775 -7.698 1.00 98.00 92 TYR A O 1
ATOM 691 N N . LYS A 1 93 ? -4.689 10.979 -7.329 1.00 98.25 93 LYS A N 1
ATOM 692 C CA . LYS A 1 93 ? -3.390 11.394 -7.872 1.00 98.25 93 LYS A CA 1
ATOM 693 C C . LYS A 1 93 ? -2.267 10.885 -6.974 1.00 98.25 93 LYS A C 1
ATOM 695 O O . LYS A 1 93 ? -2.293 11.056 -5.758 1.00 98.25 93 LYS A O 1
ATOM 700 N N . THR A 1 94 ? -1.271 10.254 -7.579 1.00 98.56 94 THR A N 1
ATOM 701 C CA . THR A 1 94 ? -0.126 9.659 -6.887 1.00 98.56 94 THR A CA 1
ATOM 702 C C . THR A 1 94 ? 1.154 10.012 -7.628 1.00 98.56 94 THR A C 1
ATOM 704 O O . THR A 1 94 ? 1.199 9.965 -8.856 1.00 98.56 94 THR A O 1
ATOM 707 N N . GLU A 1 95 ? 2.202 10.333 -6.882 1.00 98.31 95 GLU A N 1
ATOM 708 C CA . GLU A 1 95 ? 3.562 10.457 -7.402 1.00 98.31 95 GLU A CA 1
ATOM 709 C C . GLU A 1 95 ? 4.353 9.227 -6.982 1.00 98.31 95 GLU A C 1
ATOM 711 O O . GLU A 1 95 ? 4.352 8.860 -5.811 1.00 98.31 95 GLU A O 1
ATOM 716 N N . CYS A 1 96 ? 5.026 8.594 -7.931 1.00 98.06 96 CYS A N 1
ATOM 717 C CA . CYS A 1 96 ? 5.923 7.477 -7.707 1.00 98.06 96 CYS A CA 1
ATOM 718 C C . CYS A 1 96 ? 7.359 7.919 -7.986 1.00 98.06 96 CYS A C 1
ATOM 720 O O . CYS A 1 96 ? 7.672 8.371 -9.085 1.00 98.06 96 CYS A O 1
ATOM 722 N N . ILE A 1 97 ? 8.236 7.753 -7.001 1.00 97.00 97 ILE A N 1
ATOM 723 C CA . ILE A 1 97 ? 9.661 8.065 -7.076 1.00 97.00 97 ILE A CA 1
ATOM 724 C C . ILE A 1 97 ? 10.416 6.752 -7.314 1.00 97.00 97 ILE A C 1
ATOM 726 O O . ILE A 1 97 ? 10.461 5.911 -6.406 1.00 97.00 97 ILE A O 1
ATOM 730 N N . PRO A 1 98 ? 10.982 6.538 -8.517 1.00 93.31 98 PRO A N 1
ATOM 731 C CA . PRO A 1 98 ? 11.806 5.371 -8.801 1.00 93.31 98 PRO A CA 1
ATOM 732 C C . PRO A 1 98 ? 13.076 5.342 -7.935 1.00 93.31 98 PRO A C 1
ATOM 734 O O . PRO A 1 98 ? 13.520 6.382 -7.438 1.00 93.31 98 PRO A O 1
ATOM 737 N N . PRO A 1 99 ? 13.726 4.176 -7.789 1.00 89.44 99 PRO A N 1
ATOM 738 C CA . PRO A 1 99 ? 15.010 4.086 -7.107 1.00 89.44 99 PRO A CA 1
ATOM 739 C C . PRO A 1 99 ? 16.031 5.018 -7.765 1.00 89.44 99 PRO A C 1
ATOM 741 O O . PRO A 1 99 ? 16.163 5.015 -8.991 1.00 89.44 99 PRO A O 1
ATOM 744 N N . ALA A 1 100 ? 16.824 5.744 -6.973 1.00 88.94 100 ALA A N 1
ATOM 745 C CA . ALA A 1 100 ? 17.831 6.676 -7.497 1.00 88.94 100 ALA A CA 1
ATOM 746 C C . ALA A 1 100 ? 18.820 6.013 -8.480 1.00 88.94 100 ALA A C 1
ATOM 748 O O . ALA A 1 100 ? 19.257 6.640 -9.442 1.00 88.94 100 ALA A O 1
ATOM 749 N N . ALA A 1 101 ? 19.111 4.720 -8.287 1.00 85.06 101 ALA A N 1
ATOM 750 C CA . ALA A 1 101 ? 19.959 3.923 -9.176 1.00 85.06 101 ALA A CA 1
ATOM 751 C C . ALA A 1 101 ? 19.427 3.805 -10.620 1.00 85.06 101 ALA A C 1
ATOM 753 O O . ALA A 1 101 ? 20.200 3.513 -11.526 1.00 85.06 101 ALA A O 1
ATOM 754 N N . SER A 1 102 ? 18.128 4.035 -10.844 1.00 83.62 102 SER A N 1
ATOM 755 C CA . SER A 1 102 ? 17.520 4.009 -12.180 1.00 83.62 102 SER A CA 1
ATOM 756 C C . SER A 1 102 ? 17.790 5.274 -13.003 1.00 83.62 102 SER A C 1
ATOM 758 O O . SER A 1 102 ? 17.608 5.251 -14.217 1.00 83.62 102 SER A O 1
ATOM 760 N N . GLY A 1 103 ? 18.197 6.382 -12.367 1.00 86.06 103 GLY A N 1
ATOM 761 C CA . GLY A 1 103 ? 18.359 7.681 -13.031 1.00 86.06 103 GLY A CA 1
ATOM 762 C C . GLY A 1 103 ? 17.050 8.304 -13.536 1.00 86.06 103 GLY A C 1
ATOM 763 O O . GLY A 1 103 ? 17.090 9.286 -14.275 1.00 86.06 103 GLY A O 1
ATOM 764 N N . LEU A 1 104 ? 15.896 7.742 -13.161 1.00 87.12 104 LEU A N 1
ATOM 765 C CA . LEU A 1 104 ? 14.579 8.243 -13.542 1.00 87.12 104 LEU A CA 1
ATOM 766 C C . LEU A 1 104 ? 14.088 9.286 -12.532 1.00 87.12 104 LEU A C 1
ATOM 768 O O . LEU A 1 104 ? 14.268 9.134 -11.324 1.00 87.12 104 LEU A O 1
ATOM 772 N N . GLY A 1 105 ? 13.455 10.344 -13.040 1.00 91.44 105 GLY A N 1
ATOM 773 C CA . GLY A 1 105 ? 12.772 11.331 -12.207 1.00 91.44 105 GLY A CA 1
ATOM 774 C C . GLY A 1 105 ? 11.446 10.805 -11.637 1.00 91.44 105 GLY A C 1
ATOM 775 O O . GLY A 1 105 ? 10.999 9.718 -12.016 1.00 91.44 105 GLY A O 1
ATOM 776 N N . PRO A 1 106 ? 10.797 11.576 -10.748 1.00 95.50 106 PRO A N 1
ATOM 777 C CA . PRO A 1 106 ? 9.461 11.257 -10.259 1.00 95.50 106 PRO A CA 1
ATOM 778 C C . PRO A 1 106 ? 8.438 11.156 -11.393 1.00 95.50 106 PRO A C 1
ATOM 780 O O . PRO A 1 106 ? 8.525 11.863 -12.400 1.00 95.50 106 PRO A O 1
ATOM 783 N N . VAL A 1 107 ? 7.457 10.275 -11.216 1.00 94.94 107 VAL A N 1
ATOM 784 C CA . VAL A 1 107 ? 6.387 10.022 -12.183 1.00 94.94 107 VAL A CA 1
ATOM 785 C C . VAL A 1 107 ? 5.047 10.256 -11.507 1.00 94.94 107 VAL A C 1
ATOM 787 O O . VAL A 1 107 ? 4.752 9.641 -10.487 1.00 94.94 107 VAL A O 1
ATOM 790 N N . GLU A 1 108 ? 4.211 11.107 -12.091 1.00 96.44 108 GLU A N 1
ATOM 791 C CA . GLU A 1 108 ? 2.838 11.303 -11.630 1.00 96.44 108 GLU A CA 1
ATOM 792 C C . GLU A 1 108 ? 1.865 10.426 -12.420 1.00 96.44 108 GLU A C 1
ATOM 794 O O . GLU A 1 108 ? 1.970 10.285 -13.640 1.00 96.44 108 GLU A O 1
ATOM 799 N N . GLY A 1 109 ? 0.879 9.871 -11.725 1.00 96.62 109 GLY A N 1
ATOM 800 C CA . GLY A 1 109 ? -0.191 9.095 -12.330 1.00 96.62 109 GLY A CA 1
ATOM 801 C C . GLY A 1 109 ? -1.418 9.001 -11.433 1.00 96.62 109 GLY A C 1
ATOM 802 O O . GLY A 1 109 ? -1.511 9.636 -10.380 1.00 96.62 109 GLY A O 1
ATOM 803 N N . THR A 1 110 ? -2.382 8.196 -11.867 1.00 98.00 110 THR A N 1
ATOM 804 C CA . THR A 1 110 ? -3.607 7.927 -11.111 1.00 98.00 110 THR A CA 1
ATOM 805 C C . THR A 1 110 ? -3.557 6.519 -10.545 1.00 98.00 110 THR A C 1
ATOM 807 O O . THR A 1 110 ? -3.438 5.554 -11.300 1.00 98.00 110 THR A O 1
ATOM 810 N N . THR A 1 111 ? -3.690 6.410 -9.228 1.00 98.38 111 THR A N 1
ATOM 811 C CA . THR A 1 111 ? -3.890 5.134 -8.541 1.00 98.38 111 THR A CA 1
ATOM 812 C C . THR A 1 111 ? -5.384 4.886 -8.403 1.00 98.38 111 THR A C 1
ATOM 814 O O . THR A 1 111 ? -6.109 5.774 -7.959 1.00 98.38 111 THR A O 1
ATOM 817 N N . LYS A 1 112 ? -5.842 3.687 -8.773 1.00 98.25 112 LYS A N 1
ATOM 818 C CA . LYS A 1 112 ? -7.211 3.209 -8.542 1.00 98.25 112 LYS A CA 1
ATOM 819 C C . LYS A 1 112 ? -7.173 1.911 -7.764 1.00 98.25 112 LYS A C 1
ATOM 821 O O . LYS A 1 112 ? -6.490 0.967 -8.173 1.00 98.25 112 LYS A O 1
ATOM 826 N N . VAL A 1 113 ? -7.888 1.862 -6.651 1.00 98.19 113 VAL A N 1
ATOM 827 C CA . VAL A 1 113 ? -7.851 0.727 -5.725 1.00 98.19 113 VAL A CA 1
ATOM 828 C C . VAL A 1 113 ? -9.232 0.435 -5.174 1.00 98.19 113 VAL A C 1
ATOM 830 O O . VAL A 1 113 ? -10.056 1.332 -5.038 1.00 98.19 113 VAL A O 1
ATOM 833 N N . GLU A 1 114 ? -9.456 -0.822 -4.828 1.00 97.38 114 GLU A N 1
ATOM 834 C CA . GLU A 1 114 ? -10.662 -1.324 -4.186 1.00 97.38 114 GLU A CA 1
ATOM 835 C C . GLU A 1 114 ? -10.276 -1.834 -2.792 1.00 97.38 114 GLU A C 1
ATOM 837 O O . GLU A 1 114 ? -9.449 -2.742 -2.663 1.00 97.38 114 GLU A O 1
ATOM 842 N N . ILE A 1 115 ? -10.839 -1.236 -1.738 1.00 97.19 115 ILE A N 1
ATOM 843 C CA . ILE A 1 115 ? -10.612 -1.681 -0.355 1.00 97.19 115 ILE A CA 1
ATOM 844 C C . ILE A 1 115 ? -11.806 -2.509 0.098 1.00 97.19 115 ILE A C 1
ATOM 846 O O . ILE A 1 115 ? -12.928 -2.014 0.100 1.00 97.19 115 ILE A O 1
ATOM 850 N N . THR A 1 116 ? -11.555 -3.751 0.511 1.00 95.75 116 THR A N 1
ATOM 851 C CA . THR A 1 116 ? -12.576 -4.668 1.031 1.00 95.75 116 THR A CA 1
ATOM 852 C C . THR A 1 116 ? -12.384 -4.890 2.526 1.00 95.75 116 THR A C 1
ATOM 854 O O . THR A 1 116 ? -11.331 -5.359 2.966 1.00 95.75 116 THR A O 1
ATOM 857 N N . ALA A 1 117 ? -13.423 -4.590 3.303 1.00 95.00 117 ALA A N 1
ATOM 858 C CA . ALA A 1 117 ? -13.483 -4.800 4.749 1.00 95.00 117 ALA A CA 1
ATOM 859 C C . ALA A 1 117 ? -14.915 -5.179 5.183 1.00 95.00 117 ALA A C 1
ATOM 861 O O . ALA A 1 117 ? -15.876 -4.855 4.475 1.00 95.00 117 ALA A O 1
ATOM 862 N N . PRO A 1 118 ? -15.102 -5.850 6.337 1.00 94.31 118 PRO A N 1
ATOM 863 C CA . PRO A 1 118 ? -16.439 -6.114 6.867 1.00 94.31 118 PRO A CA 1
ATOM 864 C C . PRO A 1 118 ? -17.164 -4.800 7.193 1.00 94.31 118 PRO A C 1
ATOM 866 O O . PRO A 1 118 ? -16.586 -3.919 7.821 1.00 94.31 118 PRO A O 1
ATOM 869 N N . ALA A 1 119 ? -18.445 -4.663 6.832 1.00 92.31 119 ALA A N 1
ATOM 870 C CA . ALA A 1 119 ? -19.191 -3.433 7.138 1.00 92.31 119 ALA A CA 1
ATOM 871 C C . ALA A 1 119 ? -19.432 -3.225 8.647 1.00 92.31 119 ALA A C 1
ATOM 873 O O . ALA A 1 119 ? -19.646 -2.102 9.101 1.00 92.31 119 ALA A O 1
ATOM 874 N N . THR A 1 120 ? -19.408 -4.303 9.433 1.00 93.00 120 THR A N 1
ATOM 875 C CA . THR A 1 120 ? -19.622 -4.279 10.883 1.00 93.00 120 THR A CA 1
ATOM 876 C C . THR A 1 120 ? -18.670 -5.238 11.578 1.00 93.00 120 THR A C 1
ATOM 878 O O . THR A 1 120 ? -18.441 -6.339 11.078 1.00 93.00 120 THR A O 1
ATOM 881 N N . ALA A 1 121 ? -18.198 -4.856 12.757 1.00 95.44 121 ALA A N 1
ATOM 882 C CA . ALA A 1 121 ? -17.368 -5.691 13.620 1.00 95.44 121 ALA A CA 1
ATOM 883 C C . ALA A 1 121 ? -17.613 -5.343 15.098 1.00 95.44 121 ALA A C 1
ATOM 885 O O . ALA A 1 121 ? -18.378 -4.424 15.412 1.00 95.44 121 ALA A O 1
ATOM 886 N N . LYS A 1 122 ? -16.997 -6.075 16.022 1.00 95.81 122 LYS A N 1
ATOM 887 C CA . LYS A 1 122 ? -17.057 -5.827 17.466 1.00 95.81 122 LYS A CA 1
ATOM 888 C C . LYS A 1 122 ? -15.702 -5.358 17.991 1.00 95.81 122 LYS A C 1
ATOM 890 O O . LYS A 1 122 ? -14.646 -5.679 17.447 1.00 95.81 122 LYS A O 1
ATOM 895 N N . VAL A 1 123 ? -15.728 -4.599 19.084 1.00 97.31 123 VAL A N 1
ATOM 896 C CA . VAL A 1 123 ? -14.517 -4.315 19.860 1.00 97.31 123 VAL A CA 1
ATOM 897 C C . VAL A 1 123 ? -13.902 -5.641 20.301 1.00 97.31 123 VAL A C 1
ATOM 899 O O . VAL A 1 123 ? -14.578 -6.483 20.885 1.00 97.31 123 VAL A O 1
ATOM 902 N N . GLY A 1 124 ? -12.610 -5.803 20.039 1.00 95.62 124 GLY A N 1
ATOM 903 C CA . GLY A 1 124 ? -11.850 -7.020 20.291 1.00 95.62 124 GLY A CA 1
ATOM 904 C C . GLY A 1 124 ? -11.538 -7.823 19.029 1.00 95.62 124 GLY A C 1
ATOM 905 O O . GLY A 1 124 ? -10.561 -8.573 19.057 1.00 95.62 124 GLY A O 1
ATOM 906 N N . ASP A 1 125 ? -12.286 -7.631 17.938 1.00 95.94 125 ASP A N 1
ATOM 907 C CA . ASP A 1 125 ? -12.081 -8.373 16.693 1.00 95.94 125 ASP A CA 1
ATOM 908 C C . ASP A 1 125 ? -10.729 -8.027 16.050 1.00 95.94 125 ASP A C 1
ATOM 910 O O . ASP A 1 125 ? -10.335 -6.860 15.973 1.00 95.94 125 ASP A O 1
ATOM 914 N N . GLU A 1 126 ? -10.031 -9.050 15.550 1.00 97.00 126 GLU A N 1
ATOM 915 C CA . GLU A 1 126 ? -8.936 -8.898 14.589 1.00 97.00 126 GLU A CA 1
ATOM 916 C C . GLU A 1 126 ? -9.497 -9.178 13.196 1.00 97.00 126 GLU A C 1
ATOM 918 O O . GLU A 1 126 ? -9.802 -10.322 12.855 1.00 97.00 126 GLU A O 1
ATOM 923 N N . ILE A 1 127 ? -9.656 -8.126 12.396 1.00 96.19 127 ILE A N 1
ATOM 924 C CA . ILE A 1 127 ? -10.188 -8.236 11.038 1.00 96.19 127 ILE A CA 1
ATOM 925 C C . ILE A 1 127 ? -9.054 -8.200 10.015 1.00 96.19 127 ILE A C 1
ATOM 927 O O . ILE A 1 127 ? -8.027 -7.546 10.214 1.00 96.19 127 ILE A O 1
ATOM 931 N N . GLN A 1 128 ? -9.262 -8.887 8.894 1.00 96.75 128 GLN A N 1
ATOM 932 C CA . GLN A 1 128 ? -8.421 -8.764 7.711 1.00 96.75 128 GLN A CA 1
ATOM 933 C C . GLN A 1 128 ? -9.059 -7.775 6.734 1.00 96.75 128 GLN A C 1
ATOM 935 O O . GLN A 1 128 ? -10.263 -7.826 6.484 1.00 96.75 128 GLN A O 1
ATOM 940 N N . VAL A 1 129 ? -8.235 -6.900 6.173 1.00 97.38 129 VAL A N 1
ATOM 941 C CA . VAL A 1 129 ? -8.602 -5.963 5.113 1.00 97.38 129 VAL A CA 1
ATOM 942 C C . VAL A 1 129 ? -7.839 -6.344 3.851 1.00 97.38 129 VAL A C 1
ATOM 944 O O . VAL A 1 129 ? -6.667 -6.725 3.926 1.00 97.38 129 VAL A O 1
ATOM 947 N N . VAL A 1 130 ? -8.497 -6.238 2.700 1.00 98.00 130 VAL A N 1
ATOM 948 C CA . VAL A 1 130 ? -7.890 -6.473 1.385 1.00 98.00 130 VAL A CA 1
ATOM 949 C C . VAL A 1 130 ? -7.817 -5.156 0.627 1.00 98.00 130 VAL A C 1
ATOM 951 O O . VAL A 1 130 ? -8.787 -4.403 0.586 1.00 98.00 130 VAL A O 1
ATOM 954 N N . TRP A 1 131 ? -6.668 -4.892 0.021 1.00 98.12 131 TRP A N 1
ATOM 955 C CA . TRP A 1 131 ? -6.442 -3.791 -0.901 1.00 98.12 131 TRP A CA 1
ATOM 956 C C . TRP A 1 131 ? -6.115 -4.373 -2.264 1.00 98.12 131 TRP A C 1
ATOM 958 O O . TRP A 1 131 ? -5.055 -4.966 -2.459 1.00 98.12 131 TRP A O 1
ATOM 968 N N . LYS A 1 132 ? -7.002 -4.144 -3.225 1.00 97.94 132 LYS A N 1
ATOM 969 C CA . LYS A 1 132 ? -6.845 -4.583 -4.605 1.00 97.94 132 LYS A CA 1
ATOM 970 C C . LYS A 1 132 ? -6.497 -3.410 -5.505 1.00 97.94 132 LYS A C 1
ATOM 972 O O . LYS A 1 132 ? -7.149 -2.370 -5.461 1.00 97.94 132 LYS A O 1
ATOM 977 N N . PHE A 1 133 ? -5.461 -3.568 -6.322 1.00 97.50 133 PHE A N 1
ATOM 978 C CA . PHE A 1 133 ? -5.105 -2.569 -7.326 1.00 97.50 133 PHE A CA 1
ATOM 979 C C . PHE A 1 133 ? -5.951 -2.778 -8.582 1.00 97.50 133 PHE A C 1
ATOM 981 O O . PHE A 1 133 ? -5.881 -3.822 -9.224 1.00 97.50 133 PHE A O 1
ATOM 988 N N . VAL A 1 134 ? -6.734 -1.764 -8.947 1.00 97.06 134 VAL A N 1
ATOM 989 C CA . VAL A 1 134 ? -7.405 -1.688 -10.254 1.00 97.06 134 VAL A CA 1
ATOM 990 C C . VAL A 1 134 ? -6.453 -1.068 -11.278 1.00 97.06 134 VAL A C 1
ATOM 992 O O . VAL A 1 134 ? -6.384 -1.508 -12.422 1.00 97.06 134 VAL A O 1
ATOM 995 N N . GLN A 1 135 ? -5.689 -0.059 -10.852 1.00 97.31 135 GLN A N 1
ATOM 996 C CA . GLN A 1 135 ? -4.686 0.623 -11.661 1.00 97.31 135 GLN A CA 1
ATOM 997 C C . GLN A 1 135 ? -3.588 1.193 -10.753 1.00 97.31 135 GLN A C 1
ATOM 999 O O . GLN A 1 135 ? -3.881 1.916 -9.801 1.00 97.31 135 GLN A O 1
ATOM 1004 N N . ALA A 1 136 ? -2.323 0.909 -11.057 1.00 97.06 136 ALA A N 1
ATOM 1005 C CA . ALA A 1 136 ? -1.191 1.579 -10.423 1.00 97.06 136 ALA A CA 1
ATOM 1006 C C . ALA A 1 136 ? -0.884 2.913 -11.127 1.00 97.06 136 ALA A C 1
ATOM 1008 O O . ALA A 1 136 ? -1.058 3.035 -12.341 1.00 97.06 136 ALA A O 1
ATOM 1009 N N . ALA A 1 137 ? -0.391 3.905 -10.381 1.00 97.06 137 ALA A N 1
ATOM 1010 C CA . ALA A 1 137 ? -0.019 5.194 -10.963 1.00 97.06 137 ALA A CA 1
ATOM 1011 C C . ALA A 1 137 ? 1.213 5.127 -11.878 1.00 97.06 137 ALA A C 1
ATOM 1013 O O . ALA A 1 137 ? 1.290 5.874 -12.852 1.00 97.06 137 ALA A O 1
ATOM 1014 N N . SER A 1 138 ? 2.170 4.246 -11.581 1.00 95.19 138 SER A N 1
ATOM 1015 C CA . SER A 1 138 ? 3.366 4.050 -12.399 1.00 95.19 138 SER A CA 1
ATOM 1016 C C . SER A 1 138 ? 3.165 2.975 -13.469 1.00 95.19 138 SER A C 1
ATOM 1018 O O . SER A 1 138 ? 2.374 2.043 -13.318 1.00 95.19 138 SER A O 1
ATOM 1020 N N . LYS A 1 139 ? 3.933 3.091 -14.555 1.00 95.31 139 LYS A N 1
ATOM 1021 C CA . LYS A 1 139 ? 4.114 2.045 -15.570 1.00 95.31 139 LYS A CA 1
ATOM 1022 C C . LYS A 1 139 ? 5.510 1.443 -15.462 1.00 95.31 139 LYS A C 1
ATOM 1024 O O . LYS A 1 139 ? 6.400 2.045 -14.859 1.00 95.31 139 LYS A O 1
ATOM 1029 N N . ASN A 1 140 ? 5.719 0.277 -16.066 1.00 94.56 140 ASN A N 1
ATOM 1030 C CA . ASN A 1 140 ? 7.066 -0.261 -16.225 1.00 94.56 140 ASN A CA 1
ATOM 1031 C C . ASN A 1 140 ? 7.882 0.660 -17.158 1.00 94.56 140 ASN A C 1
ATOM 1033 O O . ASN A 1 140 ? 7.406 0.953 -18.257 1.00 94.56 140 ASN A O 1
ATOM 1037 N N . PRO A 1 141 ? 9.086 1.128 -16.777 1.00 90.38 141 PRO A N 1
ATOM 1038 C CA . PRO A 1 141 ? 9.936 1.896 -17.685 1.00 90.38 141 PRO A CA 1
ATOM 1039 C C . PRO A 1 141 ? 10.297 1.111 -18.958 1.00 90.38 141 PRO A C 1
ATOM 1041 O O . PRO A 1 141 ? 10.332 -0.118 -18.973 1.00 90.38 141 PRO A O 1
ATOM 1044 N N . ASP A 1 142 ? 10.646 1.821 -20.034 1.00 90.06 142 ASP A N 1
ATOM 1045 C CA . ASP A 1 142 ? 10.992 1.224 -21.340 1.00 90.06 142 ASP A CA 1
ATOM 1046 C C . ASP A 1 142 ? 12.426 0.631 -21.399 1.00 90.06 142 ASP A C 1
ATOM 1048 O O . ASP A 1 142 ? 13.058 0.494 -22.446 1.00 90.06 142 ASP A O 1
ATOM 1052 N N . LEU A 1 143 ? 12.990 0.284 -20.240 1.00 87.31 143 LEU A N 1
ATOM 1053 C CA . LEU A 1 143 ? 14.373 -0.183 -20.114 1.00 87.31 143 LEU A CA 1
ATOM 1054 C C . LEU A 1 143 ? 14.450 -1.711 -20.164 1.00 87.31 143 LEU A C 1
ATOM 1056 O O . LEU A 1 143 ? 15.229 -2.279 -20.936 1.00 87.31 143 LEU A O 1
ATOM 1060 N N . ILE A 1 144 ? 13.609 -2.383 -19.375 1.00 90.19 144 ILE A N 1
ATOM 1061 C CA . ILE A 1 144 ? 13.641 -3.832 -19.155 1.00 90.19 144 ILE A CA 1
ATOM 1062 C C . ILE A 1 144 ? 12.229 -4.420 -19.119 1.00 90.19 144 ILE A C 1
ATOM 1064 O O . ILE A 1 144 ? 11.257 -3.736 -18.810 1.00 90.19 144 ILE A O 1
ATOM 1068 N N . VAL A 1 145 ? 12.124 -5.709 -19.430 1.00 95.06 145 VAL A N 1
ATOM 1069 C CA . VAL A 1 145 ? 10.918 -6.495 -19.141 1.00 95.06 145 VAL A CA 1
ATOM 1070 C C . VAL A 1 145 ? 10.973 -6.893 -17.669 1.00 95.06 145 VAL A C 1
ATOM 1072 O O . VAL A 1 145 ? 12.017 -7.367 -17.217 1.00 95.06 145 VAL A O 1
ATOM 1075 N N . LEU A 1 146 ? 9.880 -6.706 -16.924 1.00 96.00 146 LEU A N 1
ATOM 1076 C CA . LEU A 1 146 ? 9.784 -7.244 -15.567 1.00 96.00 146 LEU A CA 1
ATOM 1077 C C . LEU A 1 146 ? 9.268 -8.683 -15.658 1.00 96.00 146 LEU A C 1
ATOM 1079 O O . LEU A 1 146 ? 8.173 -8.899 -16.185 1.00 96.00 146 LEU A O 1
ATOM 1083 N N . PRO A 1 147 ? 10.034 -9.677 -15.190 1.00 96.94 147 PRO A N 1
ATOM 1084 C CA . PRO A 1 147 ? 9.648 -11.065 -15.301 1.00 96.94 147 PRO A CA 1
ATOM 1085 C C . PRO A 1 147 ? 8.449 -11.369 -14.409 1.00 96.94 147 PRO A C 1
ATOM 1087 O O . PRO A 1 147 ? 8.064 -10.615 -13.512 1.00 96.94 147 PRO A O 1
ATOM 1090 N N . LYS A 1 148 ? 7.853 -12.528 -14.664 1.00 97.56 148 LYS A N 1
ATOM 1091 C CA . LYS A 1 148 ? 6.826 -13.091 -13.799 1.00 97.56 148 LYS A CA 1
ATOM 1092 C C . LYS A 1 148 ? 7.329 -13.183 -12.349 1.00 97.56 148 LYS A C 1
ATOM 1094 O O . LYS A 1 148 ? 8.475 -13.559 -12.115 1.00 97.56 148 LYS A O 1
ATOM 1099 N N . ASP A 1 149 ? 6.444 -12.886 -11.398 1.00 97.50 149 ASP A N 1
ATOM 1100 C CA . ASP A 1 149 ? 6.678 -13.027 -9.952 1.00 97.50 149 ASP A CA 1
ATOM 1101 C C . ASP A 1 149 ? 7.930 -12.267 -9.452 1.00 97.50 149 ASP A C 1
ATOM 1103 O O . ASP A 1 149 ? 8.677 -12.745 -8.597 1.00 97.50 149 ASP A O 1
ATOM 1107 N N . SER A 1 150 ? 8.170 -11.064 -9.982 1.00 97.12 150 SER A N 1
ATOM 1108 C CA . SER A 1 150 ? 9.307 -10.193 -9.650 1.00 97.12 150 SER A CA 1
ATOM 1109 C C . SER A 1 150 ? 8.927 -8.898 -8.932 1.00 97.12 150 SER A C 1
ATOM 1111 O O . SER A 1 150 ? 9.815 -8.140 -8.545 1.00 97.12 150 SER A O 1
ATOM 1113 N N . VAL A 1 151 ? 7.632 -8.609 -8.811 1.00 97.94 151 VAL A N 1
ATOM 1114 C CA . VAL A 1 151 ? 7.093 -7.359 -8.274 1.00 97.94 151 VAL A CA 1
ATOM 1115 C C . VAL A 1 151 ? 6.318 -7.653 -6.996 1.00 97.94 151 VAL A C 1
ATOM 1117 O O . VAL A 1 151 ? 5.414 -8.490 -6.983 1.00 97.94 151 VAL A O 1
ATOM 1120 N N . LYS A 1 152 ? 6.678 -6.964 -5.913 1.00 97.94 152 LYS A N 1
ATOM 1121 C CA . LYS A 1 152 ? 6.048 -7.089 -4.598 1.00 97.94 152 LYS A CA 1
ATOM 1122 C C . LYS A 1 152 ? 5.489 -5.737 -4.146 1.00 97.94 152 LYS A C 1
ATOM 1124 O O . LYS A 1 152 ? 6.274 -4.804 -3.970 1.00 97.94 152 LYS A O 1
ATOM 1129 N N . PRO A 1 153 ? 4.171 -5.618 -3.925 1.00 98.50 153 PRO A N 1
ATOM 1130 C CA . PRO A 1 153 ? 3.587 -4.421 -3.345 1.00 98.50 153 PRO A CA 1
ATOM 1131 C C . PRO A 1 153 ? 3.559 -4.492 -1.810 1.00 98.50 153 PRO A C 1
ATOM 1133 O O . PRO A 1 153 ? 3.252 -5.527 -1.211 1.00 98.50 153 PRO A O 1
ATOM 1136 N N . THR A 1 154 ? 3.845 -3.364 -1.172 1.00 98.75 154 THR A N 1
ATOM 1137 C CA . THR A 1 154 ? 3.558 -3.104 0.246 1.00 98.75 154 THR A CA 1
ATOM 1138 C C . THR A 1 154 ? 2.927 -1.726 0.381 1.00 98.75 154 THR A C 1
ATOM 1140 O O . THR A 1 154 ? 3.078 -0.890 -0.506 1.00 98.75 154 THR A O 1
ATOM 1143 N N . GLY A 1 155 ? 2.224 -1.446 1.470 1.00 98.44 155 GLY A N 1
ATOM 1144 C CA . GLY A 1 155 ? 1.657 -0.118 1.672 1.00 98.44 155 GLY A CA 1
ATOM 1145 C C . GLY A 1 155 ? 1.068 0.100 3.048 1.00 98.44 155 GLY A C 1
ATOM 1146 O O . GLY A 1 155 ? 1.109 -0.780 3.907 1.00 98.44 155 GLY A O 1
ATOM 1147 N N . THR A 1 156 ? 0.514 1.291 3.232 1.00 98.56 156 THR A N 1
ATOM 1148 C CA . THR A 1 156 ? -0.133 1.706 4.471 1.00 98.56 156 THR A CA 1
ATOM 1149 C C . THR A 1 156 ? -1.585 2.055 4.192 1.00 98.56 156 THR A C 1
ATOM 1151 O O . THR A 1 156 ? -1.886 2.857 3.310 1.00 98.56 156 THR A O 1
ATOM 1154 N N . LEU A 1 157 ? -2.492 1.469 4.967 1.00 98.38 157 LEU A N 1
ATOM 1155 C CA . LEU A 1 157 ? -3.901 1.835 4.992 1.00 98.38 157 LEU A CA 1
ATOM 1156 C C . LEU A 1 157 ? -4.206 2.529 6.321 1.00 98.38 157 LEU A C 1
ATOM 1158 O O . LEU A 1 157 ? -3.964 1.970 7.388 1.00 98.38 157 LEU A O 1
ATOM 1162 N N . LYS A 1 158 ? -4.742 3.744 6.272 1.00 98.25 158 LYS A N 1
ATOM 1163 C CA . LYS A 1 158 ? -5.040 4.537 7.466 1.00 98.25 158 LYS A CA 1
ATOM 1164 C C . LYS A 1 158 ? -6.434 4.246 7.984 1.00 98.25 158 LYS A C 1
ATOM 1166 O O . LYS A 1 158 ? -7.408 4.434 7.263 1.00 98.25 158 LYS A O 1
ATOM 1171 N N . ALA A 1 159 ? -6.531 3.848 9.245 1.00 98.00 159 ALA A N 1
ATOM 1172 C CA . ALA A 1 159 ? -7.769 3.870 10.008 1.00 98.00 159 ALA A CA 1
ATOM 1173 C C . ALA A 1 159 ? -7.917 5.221 10.720 1.00 98.00 159 ALA A C 1
ATOM 1175 O O . ALA A 1 159 ? -6.950 5.740 11.277 1.00 98.00 159 ALA A O 1
ATOM 1176 N N . SER A 1 160 ? -9.125 5.779 10.716 1.00 97.81 160 SER A N 1
ATOM 1177 C CA . SER A 1 160 ? -9.483 7.025 11.405 1.00 97.81 160 SER A CA 1
ATOM 1178 C C . SER A 1 160 ? -10.927 6.982 11.927 1.00 97.81 160 SER A C 1
ATOM 1180 O O . SER A 1 160 ? -11.687 6.079 11.579 1.00 97.81 160 SER A O 1
ATOM 1182 N N . GLY A 1 161 ? -11.329 7.955 12.751 1.00 97.38 161 GLY A N 1
ATOM 1183 C CA . GLY A 1 161 ? -12.666 8.018 13.354 1.00 97.38 161 GLY A CA 1
ATOM 1184 C C . GLY A 1 161 ? -12.647 7.541 14.804 1.00 97.38 161 GLY A C 1
ATOM 1185 O O . GLY A 1 161 ? -11.950 8.126 15.630 1.00 97.38 161 GLY A O 1
ATOM 1186 N N . ALA A 1 162 ? -13.397 6.484 15.119 1.00 96.75 162 ALA A N 1
ATOM 1187 C CA . ALA A 1 162 ? -13.450 5.910 16.466 1.00 96.75 162 ALA A CA 1
ATOM 1188 C C . ALA A 1 162 ? -12.097 5.354 16.946 1.00 96.75 162 ALA A C 1
ATOM 1190 O O . ALA A 1 162 ? -11.825 5.323 18.146 1.00 96.75 162 ALA A O 1
ATOM 1191 N N . GLN A 1 163 ? -11.234 4.939 16.018 1.00 96.12 163 GLN A N 1
ATOM 1192 C CA . GLN A 1 163 ? -9.849 4.578 16.301 1.00 96.12 163 GLN A CA 1
ATOM 1193 C C . GLN A 1 163 ? -8.935 5.043 15.168 1.00 96.12 163 GLN A C 1
ATOM 1195 O O . GLN A 1 163 ? -9.359 5.108 14.013 1.00 96.12 163 GLN A O 1
ATOM 1200 N N . THR A 1 164 ? -7.672 5.301 15.503 1.00 97.81 164 THR A N 1
ATOM 1201 C CA . THR A 1 164 ? -6.637 5.683 14.538 1.00 97.81 164 THR A CA 1
ATOM 1202 C C . THR A 1 164 ? -5.526 4.646 14.538 1.00 97.81 164 THR A C 1
ATOM 1204 O O . THR A 1 164 ? -5.029 4.282 15.604 1.00 97.81 164 THR A O 1
ATOM 1207 N N . ALA A 1 165 ? -5.136 4.172 13.358 1.00 97.62 165 ALA A N 1
ATOM 1208 C CA . ALA A 1 165 ? -4.026 3.239 13.193 1.00 97.62 165 ALA A CA 1
ATOM 1209 C C . ALA A 1 165 ? -3.474 3.287 11.766 1.00 97.62 165 ALA A C 1
ATOM 1211 O O . ALA A 1 165 ? -4.239 3.433 10.814 1.00 97.62 165 ALA A O 1
ATOM 1212 N N . ASP A 1 166 ? -2.167 3.078 11.627 1.00 98.25 166 ASP A N 1
ATOM 1213 C CA . ASP A 1 166 ? -1.540 2.766 10.345 1.00 98.25 166 ASP A CA 1
ATOM 1214 C C . ASP A 1 166 ? -1.506 1.241 10.188 1.00 98.25 166 ASP A C 1
ATOM 1216 O O . ASP A 1 166 ? -0.831 0.532 10.938 1.00 98.25 166 ASP A O 1
ATOM 1220 N N . ILE A 1 167 ? -2.279 0.722 9.239 1.00 98.44 167 ILE A N 1
ATOM 1221 C CA . ILE A 1 167 ? -2.389 -0.708 8.959 1.00 98.44 167 ILE A CA 1
ATOM 1222 C C . ILE A 1 167 ? -1.365 -1.046 7.882 1.00 98.44 167 ILE A C 1
ATOM 1224 O O . ILE A 1 167 ? -1.464 -0.572 6.748 1.00 98.44 167 ILE A O 1
ATOM 1228 N N . ALA A 1 168 ? -0.389 -1.880 8.233 1.00 98.56 168 ALA A N 1
ATOM 1229 C CA . ALA A 1 168 ? 0.562 -2.407 7.267 1.00 98.56 168 ALA A CA 1
ATOM 1230 C C . ALA A 1 168 ? -0.146 -3.373 6.307 1.00 98.56 168 ALA A C 1
ATOM 1232 O O . ALA A 1 168 ? -0.808 -4.323 6.735 1.00 98.56 168 ALA A O 1
ATOM 1233 N N . MET A 1 169 ? 0.018 -3.121 5.014 1.00 98.62 169 MET A N 1
ATOM 1234 C CA . MET A 1 169 ? -0.524 -3.917 3.923 1.00 98.62 169 MET A CA 1
ATOM 1235 C C . MET A 1 169 ? 0.628 -4.586 3.175 1.00 98.62 169 MET A C 1
ATOM 1237 O O . MET A 1 169 ? 1.612 -3.935 2.816 1.00 98.62 169 MET A O 1
ATOM 1241 N N . GLU A 1 170 ? 0.502 -5.881 2.903 1.00 98.50 170 GLU A N 1
ATOM 1242 C CA . GLU A 1 170 ? 1.497 -6.641 2.148 1.00 98.50 170 GLU A CA 1
ATOM 1243 C C . GLU A 1 170 ? 0.822 -7.562 1.133 1.00 98.50 170 GLU A C 1
ATOM 1245 O O . GLU A 1 170 ? -0.116 -8.292 1.465 1.00 98.50 170 GLU A O 1
ATOM 1250 N N . GLY A 1 171 ? 1.304 -7.519 -0.110 1.00 98.38 171 GLY A N 1
ATOM 1251 C CA . GLY A 1 171 ? 0.909 -8.439 -1.169 1.00 98.38 171 GLY A CA 1
ATOM 1252 C C . GLY A 1 171 ? 2.009 -9.457 -1.478 1.00 98.38 171 GLY A C 1
ATOM 1253 O O . GLY A 1 171 ? 3.197 -9.209 -1.233 1.00 98.38 171 GLY A O 1
ATOM 1254 N N . PRO A 1 172 ? 1.650 -10.628 -2.029 1.00 98.00 172 PRO A N 1
ATOM 1255 C CA . PRO A 1 172 ? 2.634 -11.609 -2.459 1.00 98.00 172 PRO A CA 1
ATOM 1256 C C . PRO A 1 172 ? 3.454 -11.068 -3.637 1.00 98.00 172 PRO A C 1
ATOM 1258 O O . PRO A 1 172 ? 2.941 -10.313 -4.461 1.00 98.00 172 PRO A O 1
ATOM 1261 N N . GLN A 1 173 ? 4.704 -11.513 -3.781 1.00 97.56 173 GLN A N 1
ATOM 1262 C CA . GLN A 1 173 ? 5.502 -11.225 -4.977 1.00 97.56 173 GLN A CA 1
ATOM 1263 C C . GLN A 1 173 ? 4.980 -12.059 -6.156 1.00 97.56 173 GLN A C 1
ATOM 1265 O O . GLN A 1 173 ? 5.459 -13.161 -6.421 1.00 97.56 173 GLN A O 1
ATOM 1270 N N . LYS A 1 174 ? 3.913 -11.573 -6.789 1.00 96.50 174 LYS A N 1
ATOM 1271 C CA . LYS A 1 174 ? 3.192 -12.242 -7.870 1.00 96.50 174 LYS A CA 1
ATOM 1272 C C . LYS A 1 174 ? 2.713 -11.207 -8.870 1.00 96.50 174 LYS A C 1
ATOM 1274 O O . LYS A 1 174 ? 1.941 -10.316 -8.534 1.00 96.50 174 LYS A O 1
ATOM 1279 N N . ASN A 1 175 ? 3.125 -11.386 -10.110 1.00 97.19 175 ASN A N 1
ATOM 1280 C CA . ASN A 1 175 ? 2.719 -10.573 -11.247 1.00 97.19 175 ASN A CA 1
ATOM 1281 C C . ASN A 1 175 ? 2.884 -11.413 -12.520 1.00 97.19 175 ASN A C 1
ATOM 1283 O O . ASN A 1 175 ? 3.734 -12.312 -12.550 1.00 97.19 175 ASN A O 1
ATOM 1287 N N . PRO A 1 176 ? 2.095 -11.163 -13.577 1.00 97.31 176 PRO A N 1
ATOM 1288 C CA . PRO A 1 176 ? 2.451 -11.634 -14.911 1.00 97.31 176 PRO A CA 1
ATOM 1289 C C . PRO A 1 176 ? 3.749 -10.961 -15.375 1.00 97.31 176 PRO A C 1
ATOM 1291 O O . PRO A 1 176 ? 4.183 -9.973 -14.788 1.00 97.31 176 PRO A O 1
ATOM 1294 N N . GLU A 1 177 ? 4.360 -11.471 -16.441 1.00 97.69 177 GLU A N 1
ATOM 1295 C CA . GLU A 1 177 ? 5.424 -10.727 -17.119 1.00 97.69 177 GLU A CA 1
ATOM 1296 C C . GLU A 1 177 ? 4.891 -9.356 -17.571 1.00 97.69 177 GLU A C 1
ATOM 1298 O O . GLU A 1 177 ? 3.811 -9.274 -18.159 1.00 97.69 177 GLU A O 1
ATOM 1303 N N . ILE A 1 178 ? 5.627 -8.284 -17.264 1.00 97.69 178 ILE A N 1
ATOM 1304 C CA . ILE A 1 178 ? 5.248 -6.909 -17.600 1.00 97.69 178 ILE A CA 1
ATOM 1305 C C . ILE A 1 178 ? 6.197 -6.411 -18.695 1.00 97.69 178 ILE A C 1
ATOM 1307 O O . ILE A 1 178 ? 7.397 -6.240 -18.440 1.00 97.69 178 ILE A O 1
ATOM 1311 N N . PRO A 1 179 ? 5.696 -6.163 -19.918 1.00 97.06 179 PRO A N 1
ATOM 1312 C CA . PRO A 1 179 ? 6.525 -5.687 -21.013 1.00 97.06 179 PRO A CA 1
ATOM 1313 C C . PRO A 1 179 ? 7.030 -4.268 -20.742 1.00 97.06 179 PRO A C 1
ATOM 1315 O O . PRO A 1 179 ? 6.518 -3.540 -19.888 1.00 97.06 179 PRO A O 1
ATOM 1318 N N . LYS A 1 180 ? 8.044 -3.859 -21.499 1.00 96.00 180 LYS A N 1
ATOM 1319 C CA . LYS A 1 180 ? 8.562 -2.489 -21.483 1.00 96.00 180 LYS A CA 1
ATOM 1320 C C . LYS A 1 180 ? 7.451 -1.474 -21.771 1.00 96.00 180 LYS A C 1
ATOM 1322 O O . LYS A 1 180 ? 6.649 -1.691 -22.677 1.00 96.00 180 LYS A O 1
ATOM 1327 N N . GLY A 1 181 ? 7.366 -0.404 -20.979 1.00 94.81 181 GLY A N 1
ATOM 1328 C CA . GLY A 1 181 ? 6.294 0.597 -21.103 1.00 94.81 181 GLY A CA 1
ATOM 1329 C C . GLY A 1 181 ? 4.896 0.103 -20.696 1.00 94.81 181 GLY A C 1
ATOM 1330 O O . GLY A 1 181 ? 3.935 0.872 -20.764 1.00 94.81 181 GLY A O 1
ATOM 1331 N N . GLY A 1 182 ? 4.764 -1.168 -20.299 1.00 96.12 182 GLY A N 1
ATOM 1332 C CA . GLY A 1 182 ? 3.498 -1.802 -19.952 1.00 96.12 182 GLY A CA 1
ATOM 1333 C C . GLY A 1 182 ? 2.913 -1.304 -18.634 1.00 96.12 182 GLY A C 1
ATOM 1334 O O . GLY A 1 182 ? 3.606 -0.720 -17.796 1.00 96.12 182 GLY A O 1
ATOM 1335 N N . ASP A 1 183 ? 1.621 -1.561 -18.444 1.00 97.00 183 ASP A N 1
ATOM 1336 C CA . ASP A 1 183 ? 0.936 -1.232 -17.197 1.00 97.00 183 ASP A CA 1
ATOM 1337 C C . ASP A 1 183 ? 1.504 -2.054 -16.037 1.00 97.00 183 ASP A C 1
ATOM 1339 O O . ASP A 1 183 ? 1.754 -3.255 -16.160 1.00 97.00 183 ASP A O 1
ATOM 1343 N N . MET A 1 184 ? 1.719 -1.396 -14.898 1.00 96.69 184 MET A N 1
ATOM 1344 C CA . MET A 1 184 ? 2.216 -2.069 -13.707 1.00 96.69 184 MET A CA 1
ATOM 1345 C C . MET A 1 184 ? 1.092 -2.895 -13.075 1.00 96.69 184 MET A C 1
ATOM 1347 O O . MET A 1 184 ? 0.099 -2.347 -12.597 1.00 96.69 184 MET A O 1
ATOM 1351 N N . VAL A 1 185 ? 1.265 -4.217 -13.053 1.00 96.81 185 VAL A N 1
ATOM 1352 C CA . VAL A 1 185 ? 0.314 -5.154 -12.444 1.00 96.81 185 VAL A CA 1
ATOM 1353 C C . VAL A 1 185 ? 0.813 -5.541 -11.057 1.00 96.81 185 VAL A C 1
ATOM 1355 O O . VAL A 1 185 ? 1.853 -6.186 -10.923 1.00 96.81 185 VAL A O 1
ATOM 1358 N N . LEU A 1 186 ? 0.063 -5.145 -10.029 1.00 97.94 186 LEU A N 1
ATOM 1359 C CA . LEU A 1 186 ? 0.363 -5.413 -8.623 1.00 97.94 186 LEU A CA 1
ATOM 1360 C C . LEU A 1 186 ? -0.612 -6.453 -8.070 1.00 97.94 186 LEU A C 1
ATOM 1362 O O . LEU A 1 186 ? -1.791 -6.448 -8.416 1.00 97.94 186 LEU A O 1
ATOM 1366 N N . SER A 1 187 ? -0.117 -7.340 -7.212 1.00 98.25 187 SER A N 1
ATOM 1367 C CA . SER A 1 187 ? -0.957 -8.275 -6.468 1.00 98.25 187 SER A CA 1
ATOM 1368 C C . SER A 1 187 ? -1.777 -7.564 -5.390 1.00 98.25 187 SER A C 1
ATOM 1370 O O . SER A 1 187 ? -1.410 -6.491 -4.903 1.00 98.25 187 SER A O 1
ATOM 1372 N N . ASP A 1 188 ? -2.877 -8.195 -4.986 1.00 98.06 188 ASP A N 1
ATOM 1373 C CA . ASP A 1 188 ? -3.678 -7.719 -3.862 1.00 98.06 188 ASP A CA 1
ATOM 1374 C C . ASP A 1 188 ? -2.860 -7.775 -2.568 1.00 98.06 188 ASP A C 1
ATOM 1376 O O . ASP A 1 188 ? -2.186 -8.767 -2.272 1.00 98.06 188 ASP A O 1
ATOM 1380 N N . MET A 1 189 ? -2.943 -6.707 -1.781 1.00 98.56 189 MET A N 1
ATOM 1381 C CA . MET A 1 189 ? -2.334 -6.631 -0.463 1.00 98.56 189 MET A CA 1
ATOM 1382 C C . MET A 1 189 ? -3.352 -6.986 0.613 1.00 98.56 189 MET A C 1
ATOM 1384 O O . MET A 1 189 ? -4.539 -6.682 0.503 1.00 98.56 189 MET A O 1
ATOM 1388 N N . THR A 1 190 ? -2.874 -7.574 1.703 1.00 98.38 190 THR A N 1
ATOM 1389 C CA . THR A 1 190 ? -3.688 -7.824 2.892 1.00 98.38 190 THR A CA 1
ATOM 1390 C C . THR A 1 190 ? -3.044 -7.205 4.117 1.00 98.38 190 THR A C 1
ATOM 1392 O O . THR A 1 190 ? -1.820 -7.151 4.224 1.00 98.38 190 THR A O 1
ATOM 1395 N N . GLY A 1 191 ? -3.877 -6.743 5.041 1.00 98.19 191 GLY A N 1
ATOM 1396 C CA . GLY A 1 191 ? -3.454 -6.243 6.342 1.00 98.19 191 GLY A CA 1
ATOM 1397 C C . GLY A 1 191 ? -4.409 -6.715 7.422 1.00 98.19 191 GLY A C 1
ATOM 1398 O O . GLY A 1 191 ? -5.566 -7.045 7.151 1.00 98.19 191 GLY A O 1
ATOM 1399 N N . LYS A 1 192 ? -3.917 -6.776 8.655 1.00 97.44 192 LYS A N 1
ATOM 1400 C CA . LYS A 1 192 ? -4.711 -7.131 9.831 1.00 97.44 192 LYS A CA 1
ATOM 1401 C C . LYS A 1 192 ? -4.812 -5.934 10.755 1.00 97.44 192 LYS A C 1
ATOM 1403 O O . LYS A 1 192 ? -3.815 -5.259 10.997 1.00 97.44 192 LYS A O 1
ATOM 1408 N N . VAL A 1 193 ? -5.997 -5.700 11.302 1.00 97.12 193 VAL A N 1
ATOM 1409 C CA . VAL A 1 193 ? -6.220 -4.634 12.277 1.00 97.12 193 VAL A CA 1
ATOM 1410 C C . VAL A 1 193 ? -7.102 -5.131 13.410 1.00 97.12 193 VAL A C 1
ATOM 1412 O O . VAL A 1 193 ? -8.145 -5.745 13.189 1.00 97.12 193 VAL A O 1
ATOM 1415 N N . LYS A 1 194 ? -6.668 -4.854 14.641 1.00 97.19 194 LYS A N 1
ATOM 1416 C CA . LYS A 1 194 ? -7.472 -5.082 15.836 1.00 97.19 194 LYS A CA 1
ATOM 1417 C C . LYS A 1 194 ? -8.348 -3.866 16.102 1.00 97.19 194 LYS A C 1
ATOM 1419 O O . LYS A 1 194 ? -7.864 -2.734 16.105 1.00 97.19 194 LYS A O 1
ATOM 1424 N N . LEU A 1 195 ? -9.630 -4.099 16.337 1.00 97.44 195 LEU A N 1
ATOM 1425 C CA . LEU A 1 195 ? -10.591 -3.050 16.645 1.00 97.44 195 LEU A CA 1
ATOM 1426 C C . LEU A 1 195 ? -10.700 -2.893 18.161 1.00 97.44 195 LEU A C 1
ATOM 1428 O O . LEU A 1 195 ? -11.026 -3.844 18.866 1.00 97.44 195 LEU A O 1
ATOM 1432 N N . THR A 1 196 ? -10.400 -1.710 18.686 1.00 96.44 196 THR A N 1
ATOM 1433 C CA . THR A 1 196 ? -10.310 -1.473 20.138 1.00 96.44 196 THR A CA 1
ATOM 1434 C C . THR A 1 196 ? -11.350 -0.495 20.660 1.00 96.44 196 THR A C 1
ATOM 1436 O O . THR A 1 196 ? -11.604 -0.475 21.861 1.00 96.44 196 THR A O 1
ATOM 1439 N N . THR A 1 197 ? -11.969 0.287 19.776 1.00 96.12 197 THR A N 1
ATOM 1440 C CA . THR A 1 197 ? -12.918 1.338 20.152 1.00 96.12 197 THR A CA 1
ATOM 1441 C C . THR A 1 197 ? -14.204 1.194 19.351 1.00 96.12 197 THR A C 1
ATOM 1443 O O . THR A 1 197 ? -14.164 1.010 18.137 1.00 96.12 197 THR A O 1
ATOM 1446 N N . ALA A 1 198 ? -15.350 1.268 20.030 1.00 97.00 198 ALA A N 1
ATOM 1447 C CA . ALA A 1 198 ? -16.651 1.261 19.371 1.00 97.00 198 ALA A CA 1
ATOM 1448 C C . ALA A 1 198 ? -16.908 2.597 18.652 1.00 97.00 198 ALA A C 1
ATOM 1450 O O . ALA A 1 198 ? -16.513 3.656 19.138 1.00 97.00 198 ALA A O 1
ATOM 1451 N N . GLY A 1 199 ? -17.614 2.541 17.527 1.00 97.12 199 GLY A N 1
ATOM 1452 C CA . GLY A 1 199 ? -17.908 3.666 16.644 1.00 97.12 199 GLY A CA 1
ATOM 1453 C C . GLY A 1 199 ? -17.484 3.387 15.203 1.00 97.12 199 GLY A C 1
ATOM 1454 O O . GLY A 1 199 ? -17.088 2.273 14.861 1.00 97.12 199 GLY A O 1
ATOM 1455 N N . ASP A 1 200 ? -17.589 4.399 14.348 1.00 96.88 200 ASP A N 1
ATOM 1456 C CA . ASP A 1 200 ? -17.261 4.257 12.930 1.00 96.88 200 ASP A CA 1
ATOM 1457 C C . ASP A 1 200 ? -15.755 4.417 12.699 1.00 96.88 200 ASP A C 1
ATOM 1459 O O . ASP A 1 200 ? -15.140 5.404 13.115 1.00 96.88 200 ASP A O 1
ATOM 1463 N N . VAL A 1 201 ? -15.160 3.437 12.022 1.00 97.81 201 VAL A N 1
ATOM 1464 C CA . VAL A 1 201 ? -13.747 3.414 11.641 1.00 97.81 201 VAL A CA 1
ATOM 1465 C C . VAL A 1 201 ? -13.653 3.509 10.129 1.00 97.81 201 VAL A C 1
ATOM 1467 O O . VAL A 1 201 ? -14.117 2.627 9.413 1.00 97.81 201 VAL A O 1
ATOM 1470 N N . THR A 1 202 ? -13.057 4.586 9.639 1.00 96.94 202 THR A N 1
ATOM 1471 C CA . THR A 1 202 ? -12.890 4.852 8.210 1.00 96.94 202 THR A CA 1
ATOM 1472 C C . THR A 1 202 ? -11.498 4.448 7.757 1.00 96.94 202 THR A C 1
ATOM 1474 O O . THR A 1 202 ? -10.512 4.815 8.394 1.00 96.94 202 THR A O 1
ATOM 1477 N N . LEU A 1 203 ? -11.432 3.705 6.656 1.00 97.75 203 LEU A N 1
ATOM 1478 C CA . LEU A 1 203 ? -10.218 3.224 6.018 1.00 97.75 203 LEU A CA 1
ATOM 1479 C C . LEU A 1 203 ? -9.901 4.072 4.784 1.00 97.75 203 LEU A C 1
ATOM 1481 O O . LEU A 1 203 ? -10.721 4.175 3.868 1.00 97.75 203 LEU A O 1
ATOM 1485 N N . THR A 1 204 ? -8.697 4.631 4.748 1.00 97.69 204 THR A N 1
ATOM 1486 C CA . THR A 1 204 ? -8.218 5.504 3.673 1.00 97.69 204 THR A CA 1
ATOM 1487 C C . THR A 1 204 ? -6.865 5.009 3.160 1.00 97.69 204 THR A C 1
ATOM 1489 O O . THR A 1 204 ? -5.936 4.863 3.960 1.00 97.69 204 THR A O 1
ATOM 1492 N N . PRO A 1 205 ? -6.724 4.737 1.850 1.00 98.00 205 PRO A N 1
ATOM 1493 C CA . PRO A 1 205 ? -5.438 4.413 1.236 1.00 98.00 205 PRO A CA 1
ATOM 1494 C C . PRO A 1 205 ? -4.398 5.512 1.463 1.00 98.00 205 PRO A C 1
ATOM 1496 O O . PRO A 1 205 ? -4.720 6.697 1.413 1.00 98.00 205 PRO A O 1
ATOM 1499 N N . ASP A 1 206 ? -3.147 5.118 1.686 1.00 98.25 206 ASP A N 1
ATOM 1500 C CA . ASP A 1 206 ? -2.014 6.037 1.796 1.00 98.25 206 ASP A CA 1
ATOM 1501 C C . ASP A 1 206 ? -0.847 5.568 0.901 1.00 98.25 206 ASP A C 1
ATOM 1503 O O . ASP A 1 206 ? -1.055 4.906 -0.121 1.00 98.25 206 ASP A O 1
ATOM 1507 N N . ALA A 1 207 ? 0.385 5.945 1.243 1.00 98.25 207 ALA A N 1
ATOM 1508 C CA . ALA A 1 207 ? 1.589 5.562 0.530 1.00 98.25 207 ALA A CA 1
ATOM 1509 C C . ALA A 1 207 ? 1.729 4.040 0.359 1.00 98.25 207 ALA A C 1
ATOM 1511 O O . ALA A 1 207 ? 1.455 3.246 1.265 1.00 98.25 207 ALA A O 1
ATOM 1512 N N . TYR A 1 208 ? 2.237 3.644 -0.805 1.00 98.62 208 TYR A N 1
ATOM 1513 C CA . TYR A 1 208 ? 2.587 2.266 -1.123 1.00 98.62 208 TYR A CA 1
ATOM 1514 C C . TYR A 1 208 ? 3.969 2.195 -1.779 1.00 98.62 208 TYR A C 1
ATOM 1516 O O .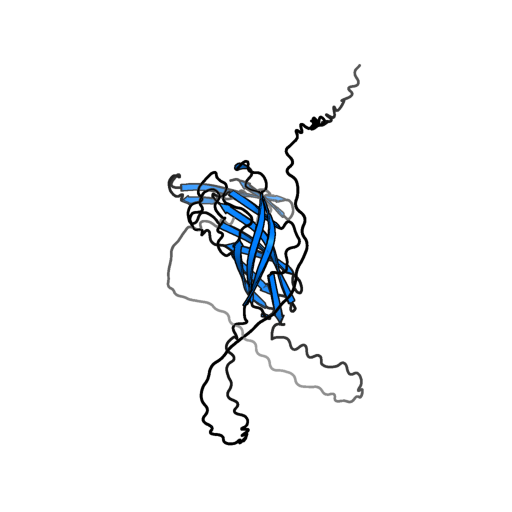 TYR A 1 208 ? 4.491 3.168 -2.317 1.00 98.62 208 TYR A O 1
ATOM 1524 N N . THR A 1 209 ? 4.609 1.037 -1.694 1.00 98.56 209 THR A N 1
ATOM 1525 C CA . THR A 1 209 ? 5.905 0.740 -2.298 1.00 98.56 209 THR A CA 1
ATOM 1526 C C . THR A 1 209 ? 5.744 -0.405 -3.280 1.00 98.56 209 THR A C 1
ATOM 1528 O O . THR A 1 209 ? 5.113 -1.415 -2.977 1.00 98.56 209 THR A O 1
ATOM 1531 N N . ILE A 1 210 ? 6.377 -0.261 -4.437 1.00 98.00 210 ILE A N 1
ATOM 1532 C CA . ILE A 1 210 ? 6.579 -1.347 -5.388 1.00 98.00 210 ILE A CA 1
ATOM 1533 C C . ILE A 1 210 ? 8.045 -1.759 -5.287 1.00 98.00 210 ILE A C 1
ATOM 1535 O O . ILE A 1 210 ? 8.928 -0.975 -5.640 1.00 98.00 210 ILE A O 1
ATOM 1539 N N . THR A 1 211 ? 8.308 -2.974 -4.816 1.00 97.06 211 THR A N 1
ATOM 1540 C CA . THR A 1 211 ? 9.657 -3.540 -4.775 1.00 97.06 211 THR A CA 1
ATOM 1541 C C . THR A 1 211 ? 9.847 -4.488 -5.953 1.00 97.06 211 THR A C 1
ATOM 1543 O O . THR A 1 211 ? 9.091 -5.446 -6.118 1.00 97.06 211 THR A O 1
ATOM 1546 N N . ALA A 1 212 ? 10.872 -4.240 -6.763 1.00 94.38 212 ALA A N 1
ATOM 1547 C CA . ALA A 1 212 ? 11.302 -5.125 -7.842 1.00 94.38 212 ALA A CA 1
ATOM 1548 C C . ALA A 1 212 ? 12.832 -5.168 -7.883 1.00 94.38 212 ALA A C 1
ATOM 1550 O O . ALA A 1 212 ? 13.486 -4.139 -7.711 1.00 94.38 212 ALA A O 1
ATOM 1551 N N . TYR A 1 213 ? 13.415 -6.355 -8.074 1.00 90.06 213 TYR A N 1
ATOM 1552 C CA . TYR A 1 213 ? 14.876 -6.546 -8.063 1.00 90.06 213 TYR A CA 1
ATOM 1553 C C . TYR A 1 213 ? 15.579 -5.934 -6.834 1.00 90.06 213 TYR A C 1
ATOM 1555 O O . TYR A 1 213 ? 16.660 -5.361 -6.947 1.00 90.06 213 TYR A O 1
ATOM 1563 N N . SER A 1 214 ? 14.948 -6.026 -5.657 1.00 89.31 214 SER A N 1
ATOM 1564 C CA . SER A 1 214 ? 15.433 -5.429 -4.397 1.00 89.31 214 SER A CA 1
ATOM 1565 C C . SER A 1 214 ? 15.560 -3.900 -4.413 1.00 89.31 214 SER A C 1
ATOM 1567 O O . SER A 1 214 ? 16.268 -3.324 -3.589 1.00 89.31 214 SER A O 1
ATOM 1569 N N . THR A 1 215 ? 14.875 -3.238 -5.342 1.00 93.69 215 THR A N 1
ATOM 1570 C CA . THR A 1 215 ? 14.801 -1.781 -5.429 1.00 93.69 215 THR A CA 1
ATOM 1571 C C . THR A 1 215 ? 13.370 -1.311 -5.234 1.00 93.69 215 THR A C 1
ATOM 1573 O O . THR A 1 215 ? 12.429 -1.971 -5.676 1.00 93.69 215 THR A O 1
ATOM 1576 N N . ASP A 1 216 ? 13.217 -0.163 -4.581 1.00 96.12 216 ASP A N 1
ATOM 1577 C CA . ASP A 1 216 ? 11.916 0.362 -4.193 1.00 96.12 216 ASP A CA 1
ATOM 1578 C C . ASP A 1 216 ? 11.518 1.562 -5.045 1.00 96.12 216 ASP A C 1
ATOM 1580 O O . ASP A 1 216 ? 12.241 2.555 -5.123 1.00 96.12 216 ASP A O 1
ATOM 1584 N N . THR A 1 217 ? 10.316 1.499 -5.605 1.00 97.12 217 THR A N 1
ATOM 1585 C CA . THR A 1 217 ? 9.599 2.669 -6.111 1.00 97.12 217 THR A CA 1
ATOM 1586 C C . THR A 1 217 ? 8.590 3.093 -5.054 1.00 97.12 217 THR A C 1
ATOM 1588 O O . THR A 1 217 ? 7.682 2.327 -4.724 1.00 97.12 217 THR A O 1
ATOM 1591 N N . LYS A 1 218 ? 8.757 4.290 -4.492 1.00 97.94 218 LYS A N 1
ATOM 1592 C CA . LYS A 1 218 ? 7.885 4.816 -3.431 1.00 97.94 218 LYS A CA 1
ATOM 1593 C C . LYS A 1 218 ? 6.784 5.657 -4.051 1.00 97.94 218 LYS A C 1
ATOM 1595 O O . LYS A 1 218 ? 7.091 6.619 -4.739 1.00 97.94 218 LYS A O 1
ATOM 1600 N N . CYS A 1 219 ? 5.533 5.302 -3.803 1.00 98.56 219 CYS A N 1
ATOM 1601 C CA . CYS A 1 219 ? 4.369 5.986 -4.341 1.00 98.56 219 CYS A CA 1
ATOM 1602 C C . CYS A 1 219 ? 3.583 6.664 -3.216 1.00 98.56 219 CYS A C 1
ATOM 1604 O O . CYS A 1 219 ? 3.172 6.003 -2.261 1.00 98.56 219 CYS A O 1
ATOM 1606 N N . THR A 1 220 ? 3.368 7.973 -3.321 1.00 98.44 220 THR A N 1
ATOM 1607 C CA . THR A 1 220 ? 2.671 8.790 -2.319 1.00 98.44 220 THR A CA 1
ATOM 1608 C C . THR A 1 220 ? 1.488 9.529 -2.944 1.00 98.44 220 THR A C 1
ATOM 1610 O O . THR A 1 220 ? 1.630 10.093 -4.035 1.00 98.44 220 THR A O 1
ATOM 1613 N N . PRO A 1 221 ? 0.317 9.558 -2.281 1.00 98.19 221 PRO A N 1
ATOM 1614 C CA . PRO A 1 221 ? -0.788 10.404 -2.712 1.00 98.19 221 PRO A CA 1
ATOM 1615 C C . PRO A 1 221 ? -0.377 11.879 -2.773 1.00 98.19 221 PRO A C 1
ATOM 1617 O O . PRO A 1 221 ? 0.340 12.364 -1.902 1.00 98.19 221 PRO A O 1
ATOM 1620 N N . GLN A 1 222 ? -0.856 12.590 -3.791 1.00 98.06 222 GLN A N 1
ATOM 1621 C CA . GLN A 1 222 ? -0.590 14.022 -4.010 1.00 98.06 222 GLN A CA 1
ATOM 1622 C C . GLN A 1 222 ? -1.815 14.898 -3.730 1.00 98.06 222 GLN A C 1
ATOM 1624 O O . GLN A 1 222 ? -1.851 16.082 -4.058 1.00 98.06 222 GLN A O 1
ATOM 1629 N N . GLU A 1 223 ? -2.842 14.303 -3.134 1.00 95.88 223 GLU A N 1
ATOM 1630 C CA . GLU A 1 223 ? -4.092 14.951 -2.772 1.00 95.88 223 GLU A CA 1
ATOM 1631 C C . GLU A 1 223 ? -4.725 14.250 -1.569 1.00 95.88 223 GLU A C 1
ATOM 1633 O O . GLU A 1 223 ? -4.262 13.199 -1.118 1.00 95.88 223 GLU A O 1
ATOM 1638 N N . ALA A 1 224 ? -5.798 14.840 -1.042 1.00 96.25 224 ALA A N 1
ATOM 1639 C CA . ALA A 1 224 ? -6.597 14.195 -0.012 1.00 96.25 224 ALA A CA 1
ATOM 1640 C C . ALA A 1 224 ? -7.312 12.973 -0.606 1.00 96.25 224 ALA A C 1
ATOM 1642 O O . ALA A 1 224 ? -8.221 13.109 -1.424 1.00 96.25 224 ALA A O 1
ATOM 1643 N N . VAL A 1 225 ? -6.895 11.782 -0.180 1.00 97.25 225 VAL A N 1
ATOM 1644 C CA . VAL A 1 225 ? -7.477 10.521 -0.642 1.00 97.25 225 VAL A CA 1
ATOM 1645 C C . VAL A 1 225 ? -8.877 10.345 -0.038 1.00 97.25 225 VAL A C 1
ATOM 1647 O O . VAL A 1 225 ? -9.035 10.495 1.179 1.00 97.25 225 VAL A O 1
ATOM 1650 N N . PRO A 1 226 ? -9.906 10.023 -0.843 1.00 94.75 226 PRO A N 1
ATOM 1651 C CA . PRO A 1 226 ? -11.240 9.755 -0.323 1.00 94.75 226 PRO A CA 1
ATOM 1652 C C . PRO A 1 226 ? -11.267 8.481 0.533 1.00 94.75 226 PRO A C 1
ATOM 1654 O O . PRO A 1 226 ? -10.498 7.541 0.327 1.00 94.75 226 PRO A O 1
ATOM 1657 N N . ALA A 1 227 ? -12.195 8.445 1.488 1.00 95.62 227 ALA A N 1
ATOM 1658 C CA . ALA A 1 227 ? -12.478 7.254 2.278 1.00 95.62 227 ALA A CA 1
ATOM 1659 C C . ALA A 1 227 ? -12.879 6.081 1.369 1.00 95.62 227 ALA A C 1
ATOM 1661 O O . ALA A 1 227 ? -13.763 6.230 0.526 1.00 95.62 227 ALA A O 1
ATOM 1662 N N . ALA A 1 228 ? -12.254 4.919 1.563 1.00 94.94 228 ALA A N 1
ATOM 1663 C CA . ALA A 1 228 ? -12.486 3.734 0.737 1.00 94.94 228 ALA A CA 1
ATOM 1664 C C . ALA A 1 228 ? -13.397 2.697 1.406 1.00 94.94 228 ALA A C 1
ATOM 1666 O O . ALA A 1 228 ? -14.072 1.935 0.727 1.00 94.94 228 ALA A O 1
ATOM 1667 N N . ALA A 1 229 ? -13.449 2.651 2.736 1.00 95.25 229 ALA A N 1
ATOM 1668 C CA . ALA A 1 229 ? -14.408 1.816 3.453 1.00 95.25 229 ALA A CA 1
ATOM 1669 C C . ALA A 1 229 ? -14.691 2.388 4.842 1.00 95.25 229 ALA A C 1
ATOM 1671 O O . ALA A 1 229 ? -13.834 3.036 5.439 1.00 95.25 229 ALA A O 1
ATOM 1672 N N . THR A 1 230 ? -15.872 2.101 5.385 1.00 95.56 230 THR A N 1
ATOM 1673 C CA . THR A 1 230 ? -16.215 2.412 6.776 1.00 95.56 230 THR A CA 1
ATOM 1674 C C . THR A 1 230 ? -16.711 1.149 7.462 1.00 95.56 230 THR A C 1
ATOM 1676 O O . THR A 1 230 ? -17.603 0.465 6.959 1.00 95.56 230 THR A O 1
ATOM 1679 N N . ILE A 1 231 ? -16.127 0.849 8.616 1.00 96.06 231 ILE A N 1
ATOM 1680 C CA . ILE A 1 231 ? -16.476 -0.276 9.476 1.00 96.06 231 ILE A CA 1
ATOM 1681 C C . ILE A 1 231 ? -17.221 0.282 10.683 1.00 96.06 231 ILE A C 1
ATOM 1683 O O . ILE A 1 231 ? -16.678 1.099 11.428 1.00 96.06 231 ILE A O 1
ATOM 1687 N N . LYS A 1 232 ? -18.442 -0.190 10.922 1.00 96.56 232 LYS A N 1
ATOM 1688 C CA . LYS A 1 232 ? -19.180 0.119 12.147 1.00 96.56 232 LYS A CA 1
ATOM 1689 C C . LYS A 1 232 ? -18.766 -0.842 13.259 1.00 96.56 232 LYS A C 1
ATOM 1691 O O . LYS A 1 232 ? -19.154 -2.013 13.252 1.00 96.56 232 LYS A O 1
ATOM 1696 N N . VAL A 1 233 ? -17.997 -0.351 14.224 1.00 97.12 233 VAL A N 1
ATOM 1697 C CA . VAL A 1 233 ? -17.521 -1.144 15.362 1.00 97.12 233 VAL A CA 1
ATOM 1698 C C . VAL A 1 233 ? -18.514 -1.037 16.510 1.00 97.12 233 VAL A C 1
ATOM 1700 O O . VAL A 1 233 ? -18.793 0.036 17.038 1.00 97.12 233 VAL A O 1
ATOM 1703 N N . THR A 1 234 ? -19.066 -2.170 16.912 1.00 96.06 234 THR A N 1
ATOM 1704 C CA . THR A 1 234 ? -20.011 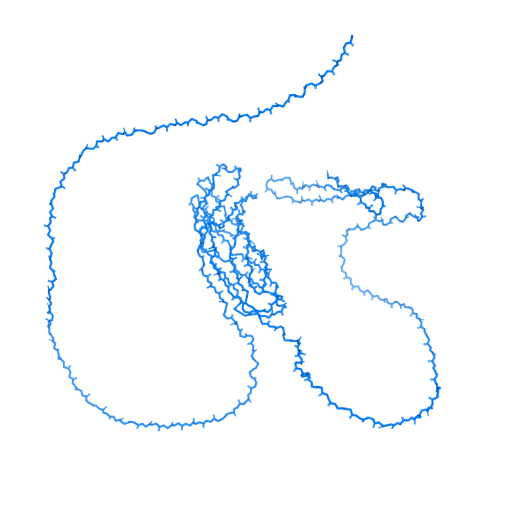-2.276 18.025 1.00 96.06 234 THR A CA 1
ATOM 1705 C C . THR A 1 234 ? -19.285 -2.661 19.309 1.00 96.06 234 THR A C 1
ATOM 1707 O O . THR A 1 234 ? -18.214 -3.264 19.270 1.00 96.06 234 THR A O 1
ATOM 1710 N N . ALA A 1 235 ? -19.837 -2.294 20.466 1.00 91.44 235 ALA A N 1
ATOM 1711 C CA . ALA A 1 235 ? -19.250 -2.684 21.744 1.00 91.44 235 ALA A CA 1
ATOM 1712 C C . ALA A 1 235 ? -19.182 -4.217 21.871 1.00 91.44 235 ALA A C 1
ATOM 1714 O O . ALA A 1 235 ? -20.041 -4.934 21.348 1.00 91.44 235 ALA A O 1
ATOM 1715 N N . ALA A 1 236 ? -18.162 -4.713 22.574 1.00 79.62 236 ALA A N 1
ATOM 1716 C CA . ALA A 1 236 ? -18.088 -6.122 22.930 1.00 79.62 236 ALA A CA 1
ATOM 1717 C C . ALA A 1 236 ? -19.318 -6.495 23.777 1.00 79.62 236 ALA A C 1
ATOM 1719 O O . ALA A 1 236 ? -19.691 -5.768 24.701 1.00 79.62 236 ALA A O 1
ATOM 1720 N N . GLU A 1 237 ? -19.956 -7.624 23.476 1.00 67.06 237 GLU A N 1
ATOM 1721 C CA . GLU A 1 237 ? -21.005 -8.162 24.342 1.00 67.06 237 GLU A CA 1
ATOM 1722 C C . GLU A 1 237 ? -20.338 -8.742 25.592 1.00 67.06 237 GLU A C 1
ATOM 1724 O O . GLU A 1 237 ? -19.786 -9.838 25.569 1.00 67.06 237 GLU A O 1
ATOM 1729 N N . GLY A 1 238 ? -20.316 -7.956 26.670 1.00 59.09 238 GLY A N 1
ATOM 1730 C CA . GLY A 1 238 ? -19.639 -8.342 27.907 1.00 59.09 238 GLY A CA 1
ATOM 1731 C C . GLY A 1 238 ? -19.354 -7.157 28.817 1.00 59.09 238 GLY A C 1
ATOM 1732 O O . GLY A 1 238 ? -18.203 -6.824 29.070 1.00 59.09 238 GLY A O 1
ATOM 1733 N N . GLY A 1 239 ? -20.412 -6.506 29.292 1.00 42.53 239 GLY A N 1
ATOM 1734 C CA . GLY A 1 239 ? -20.311 -5.391 30.224 1.00 42.53 239 GLY A CA 1
ATOM 1735 C C . GLY A 1 239 ? -21.649 -4.699 30.383 1.00 42.53 239 GLY A C 1
ATOM 1736 O O . GLY A 1 239 ? -21.839 -3.595 29.886 1.00 42.53 239 GLY A O 1
ATOM 1737 N N . SER A 1 240 ? -22.582 -5.353 31.074 1.00 40.94 240 SER A N 1
ATOM 1738 C CA . SER A 1 240 ? -23.685 -4.640 31.710 1.00 40.94 240 SER A CA 1
ATOM 1739 C C . SER A 1 240 ? -23.076 -3.672 32.724 1.00 40.94 240 SER A C 1
ATOM 1741 O O . SER A 1 240 ? -22.910 -4.012 33.893 1.00 40.94 240 SER A O 1
ATOM 1743 N N . THR A 1 241 ? -22.727 -2.456 32.307 1.00 41.47 241 THR A N 1
ATOM 1744 C CA . THR A 1 241 ? -22.829 -1.330 33.223 1.00 41.47 241 THR A CA 1
ATOM 1745 C C . THR A 1 241 ? -24.317 -1.127 33.422 1.00 41.47 241 THR A C 1
ATOM 1747 O O . THR A 1 241 ? -25.005 -0.471 32.645 1.00 41.47 241 THR A O 1
ATOM 1750 N N . THR A 1 242 ? -24.831 -1.777 34.461 1.00 42.06 242 THR A N 1
ATOM 1751 C CA . THR A 1 242 ? -26.104 -1.421 35.061 1.00 42.06 242 THR A CA 1
ATOM 1752 C C . THR A 1 242 ? -26.059 0.081 35.325 1.00 42.06 242 THR A C 1
ATOM 1754 O O . THR A 1 242 ? -25.456 0.536 36.295 1.00 42.06 242 THR A O 1
ATOM 1757 N N . SER A 1 243 ? -26.682 0.867 34.449 1.00 49.19 243 SER A N 1
ATOM 1758 C CA . SER A 1 243 ? -27.145 2.206 34.778 1.00 49.19 243 SER A CA 1
ATOM 1759 C C . SER A 1 243 ? -28.305 2.029 35.760 1.00 49.19 243 SER A C 1
ATOM 1761 O O . SER A 1 243 ? -29.474 2.012 35.382 1.00 49.19 243 SER A O 1
ATOM 1763 N N . GLY A 1 244 ? -27.970 1.779 37.022 1.00 37.56 244 GLY A N 1
ATOM 1764 C CA . GLY A 1 244 ? -28.912 1.611 38.120 1.00 37.56 244 GLY A CA 1
ATOM 1765 C C . GLY A 1 244 ? -28.814 2.798 39.061 1.00 37.56 244 GLY A C 1
ATOM 1766 O O . GLY A 1 244 ? -27.997 2.788 39.970 1.00 37.56 244 GLY A O 1
ATOM 1767 N N . GLY A 1 245 ? -29.621 3.816 38.762 1.00 35.91 245 GLY A N 1
ATOM 1768 C CA . GLY A 1 245 ? -30.099 4.917 39.604 1.00 35.91 245 GLY A CA 1
ATOM 1769 C C . GLY A 1 245 ? -29.366 5.276 40.901 1.00 35.91 245 GLY A C 1
ATOM 1770 O O . GLY A 1 245 ? -29.427 4.564 41.899 1.00 35.91 245 GLY A O 1
ATOM 1771 N N . SER A 1 246 ? -28.864 6.512 40.950 1.00 42.66 246 SER A N 1
ATOM 1772 C CA . SER A 1 246 ? -28.903 7.288 42.189 1.00 42.66 246 SER A CA 1
ATOM 1773 C C . SER A 1 246 ? -30.357 7.490 42.621 1.00 42.66 246 SER A C 1
ATOM 1775 O O . SER A 1 246 ? -31.098 8.218 41.966 1.00 42.66 246 SER A O 1
ATOM 1777 N N . THR A 1 247 ? -30.738 6.927 43.765 1.00 36.31 247 THR A N 1
ATOM 1778 C CA . THR A 1 247 ? -31.830 7.459 44.590 1.00 36.31 247 THR A CA 1
ATOM 1779 C C . THR A 1 247 ? -31.390 7.480 46.044 1.00 36.31 247 THR A C 1
ATOM 1781 O O . THR A 1 247 ? -31.096 6.457 46.654 1.00 36.31 247 THR A O 1
ATOM 1784 N N . SER A 1 248 ? -31.306 8.707 46.546 1.00 40.19 248 SER A N 1
ATOM 1785 C CA . SER A 1 248 ? -31.108 9.094 47.935 1.00 40.19 248 SER A CA 1
ATOM 1786 C C . SER A 1 248 ? -32.372 8.826 48.763 1.00 40.19 248 SER A C 1
ATOM 1788 O O . SER A 1 248 ? -33.477 9.035 48.266 1.00 40.19 248 SER A O 1
ATOM 1790 N N . GLY A 1 249 ? -32.190 8.469 50.039 1.00 37.31 249 GLY A N 1
ATOM 1791 C CA . GLY A 1 249 ? -33.158 8.739 51.109 1.00 37.31 249 GLY A CA 1
ATOM 1792 C C . GLY A 1 249 ? -33.807 7.512 51.755 1.00 37.31 249 GLY A C 1
ATOM 1793 O O . GLY A 1 249 ? -34.634 6.849 51.142 1.00 37.31 249 GLY A O 1
ATOM 1794 N N . GLY A 1 250 ? -33.493 7.262 53.033 1.00 29.47 250 GLY A N 1
ATOM 1795 C CA . GLY A 1 250 ? -34.231 6.300 53.861 1.00 29.47 250 GLY A CA 1
ATOM 1796 C C . GLY A 1 250 ? -33.532 5.897 55.161 1.00 29.47 250 GLY A C 1
ATOM 1797 O O . GLY A 1 250 ? -33.034 4.786 55.280 1.00 29.47 250 GLY A O 1
ATOM 1798 N N . THR A 1 251 ? -33.485 6.802 56.137 1.00 36.44 251 THR A N 1
ATOM 1799 C CA . THR A 1 251 ? -33.032 6.566 57.520 1.00 36.44 251 THR A CA 1
ATOM 1800 C C . THR A 1 251 ? -34.093 5.792 58.324 1.00 36.44 251 THR A C 1
ATOM 1802 O O . THR A 1 251 ? -35.254 6.186 58.271 1.00 36.44 251 THR A O 1
ATOM 1805 N N . THR A 1 252 ? -33.724 4.758 59.104 1.00 32.47 252 THR A N 1
ATOM 1806 C CA . THR A 1 252 ? -33.980 4.599 60.571 1.00 32.47 252 THR A CA 1
ATOM 1807 C C . THR A 1 252 ? -33.702 3.175 61.117 1.00 32.47 252 THR A C 1
ATOM 1809 O O . THR A 1 252 ? -34.356 2.200 60.781 1.00 32.47 252 THR A O 1
ATOM 1812 N N . THR A 1 253 ? -32.666 3.126 61.961 1.00 34.00 253 THR A N 1
ATOM 1813 C CA . THR A 1 253 ? -32.396 2.466 63.263 1.00 34.00 253 THR A CA 1
ATOM 1814 C C . THR A 1 253 ? -33.181 1.250 63.811 1.00 34.00 253 THR A C 1
ATOM 1816 O O . THR A 1 253 ? -34.400 1.285 63.951 1.00 34.00 253 THR A O 1
ATOM 1819 N N . SER A 1 254 ? -32.373 0.353 64.420 1.00 33.72 254 SER A N 1
ATOM 1820 C CA . SER A 1 254 ? -32.583 -0.551 65.589 1.00 33.72 254 SER A CA 1
ATOM 1821 C C . SER A 1 254 ? -32.651 -2.031 65.203 1.00 33.72 254 SER A C 1
ATOM 1823 O O . SER A 1 254 ? -33.427 -2.391 64.335 1.00 33.72 254 SER A O 1
ATOM 1825 N N . GLY A 1 255 ? -31.925 -2.986 65.784 1.00 30.00 255 GLY A N 1
ATOM 1826 C CA . GLY A 1 255 ? -31.017 -3.066 66.930 1.00 30.00 255 GLY A CA 1
ATOM 1827 C C . GLY A 1 255 ? -30.848 -4.567 67.250 1.00 30.00 255 GLY A C 1
ATOM 1828 O O . GLY A 1 255 ? -31.749 -5.346 66.951 1.00 30.00 255 GLY A O 1
ATOM 1829 N N . GLY A 1 256 ? -29.718 -5.001 67.817 1.00 28.78 256 GLY A N 1
ATOM 1830 C CA . GLY A 1 256 ? -29.565 -6.398 68.252 1.00 28.78 256 GLY A CA 1
ATOM 1831 C C . GLY A 1 256 ? -28.120 -6.850 68.454 1.00 28.78 256 GLY A C 1
ATOM 1832 O O . GLY A 1 256 ? -27.463 -7.285 67.516 1.00 28.78 256 GLY A O 1
ATOM 1833 N N . THR A 1 257 ? -27.650 -6.751 69.695 1.00 32.91 257 THR A N 1
ATOM 1834 C CA . THR A 1 257 ? -26.369 -7.260 70.214 1.00 32.91 257 THR A CA 1
ATOM 1835 C C . THR A 1 257 ? -26.517 -8.703 70.715 1.00 32.91 257 THR A C 1
ATOM 1837 O O . THR A 1 257 ? -27.533 -8.985 71.344 1.00 32.91 257 THR A O 1
ATOM 1840 N N . ALA A 1 258 ? -25.493 -9.553 70.508 1.00 31.69 258 ALA A N 1
ATOM 1841 C CA . ALA A 1 258 ? -24.951 -10.602 71.417 1.00 31.69 258 ALA A CA 1
ATOM 1842 C C . ALA A 1 258 ? -24.208 -11.679 70.583 1.00 31.69 258 ALA A C 1
ATOM 1844 O O . ALA A 1 258 ? -24.816 -12.325 69.741 1.00 31.69 258 ALA A O 1
ATOM 1845 N N . THR A 1 259 ? -22.869 -11.736 70.559 1.00 32.22 259 THR A N 1
ATOM 1846 C CA . THR A 1 259 ? -21.929 -12.459 71.460 1.00 32.22 259 THR A CA 1
ATOM 1847 C C . THR A 1 259 ? -22.067 -13.985 71.529 1.00 32.22 259 THR A C 1
ATOM 1849 O O . THR A 1 259 ? -23.035 -14.487 72.089 1.00 32.22 259 THR A O 1
ATOM 1852 N N . GLY A 1 260 ? -20.981 -14.677 71.147 1.00 28.81 260 GLY A N 1
ATOM 1853 C CA . GLY A 1 260 ? -20.502 -15.902 71.807 1.00 28.81 260 GLY A CA 1
ATOM 1854 C C . GLY A 1 260 ? -20.390 -17.152 70.926 1.00 28.81 260 GLY A C 1
ATOM 1855 O O . GLY A 1 260 ? -21.390 -17.608 70.388 1.00 28.81 260 GLY A O 1
ATOM 1856 N N . GLY A 1 261 ? -19.192 -17.751 70.863 1.00 28.03 261 GLY A N 1
ATOM 1857 C CA . GLY A 1 261 ? -19.010 -19.145 70.434 1.00 28.03 261 GLY A CA 1
ATOM 1858 C C . GLY A 1 261 ? -17.676 -19.436 69.748 1.00 28.03 261 GLY A C 1
ATOM 1859 O O . GLY A 1 261 ? -17.578 -19.339 68.533 1.00 28.03 261 GLY A O 1
ATOM 1860 N N . ASP A 1 262 ? -16.671 -19.782 70.546 1.00 31.19 262 ASP A N 1
ATOM 1861 C CA . ASP A 1 262 ? -15.283 -20.075 70.174 1.00 31.19 262 ASP A CA 1
ATOM 1862 C C . ASP A 1 262 ? -15.056 -21.560 69.791 1.00 31.19 262 ASP A C 1
ATOM 1864 O O . ASP A 1 262 ? -15.833 -22.440 70.164 1.00 31.19 262 ASP A O 1
ATOM 1868 N N . THR A 1 263 ? -13.873 -21.819 69.221 1.00 32.91 263 THR A N 1
ATOM 1869 C CA . THR A 1 263 ? -13.067 -23.064 69.173 1.00 32.91 263 THR A CA 1
ATOM 1870 C C . THR A 1 263 ? -13.342 -24.185 68.159 1.00 32.91 263 THR A C 1
ATOM 1872 O O . THR A 1 263 ? -14.390 -24.822 68.146 1.00 32.91 263 THR A O 1
ATOM 1875 N N . GLY A 1 264 ? -12.273 -24.558 67.435 1.00 28.84 264 GLY A N 1
ATOM 1876 C CA . GLY A 1 264 ? -12.105 -25.889 66.837 1.00 28.84 264 GLY A CA 1
ATOM 1877 C C . GLY A 1 264 ? -11.132 -25.941 65.656 1.00 28.84 264 GLY A C 1
ATOM 1878 O O . GLY A 1 264 ? -11.564 -26.008 64.512 1.00 28.84 264 GLY A O 1
ATOM 1879 N N . GLY A 1 265 ? -9.822 -25.892 65.919 1.00 29.55 265 GLY A N 1
ATOM 1880 C CA . GLY A 1 265 ? -8.782 -26.030 64.894 1.00 29.55 265 GLY A CA 1
ATOM 1881 C C . GLY A 1 265 ? -8.515 -27.474 64.451 1.00 29.55 265 GLY A C 1
ATOM 1882 O O . GLY A 1 265 ? -8.887 -28.427 65.128 1.00 29.55 265 GLY A O 1
ATOM 1883 N N . THR A 1 266 ? -7.798 -27.633 63.337 1.00 30.92 266 THR A N 1
ATOM 1884 C CA . THR A 1 266 ? -6.710 -28.619 63.176 1.00 30.92 266 THR A CA 1
ATOM 1885 C C . THR A 1 266 ? -5.923 -28.337 61.897 1.00 30.92 266 THR A C 1
ATOM 1887 O O . THR A 1 266 ? -6.470 -28.068 60.831 1.00 30.92 266 THR A O 1
ATOM 1890 N N . THR A 1 267 ? -4.605 -28.370 62.047 1.00 37.47 267 THR A N 1
ATOM 1891 C CA . THR A 1 267 ? -3.574 -28.306 61.016 1.00 37.47 267 THR A CA 1
ATOM 1892 C C . THR A 1 267 ? -3.243 -29.717 60.521 1.00 37.47 267 THR A C 1
ATOM 1894 O O . THR A 1 267 ? -3.292 -30.666 61.299 1.00 37.47 267 THR A O 1
ATOM 1897 N N . SER A 1 268 ? -2.823 -29.859 59.261 1.00 32.50 268 SER A N 1
ATOM 1898 C CA . SER A 1 268 ? -1.821 -30.863 58.872 1.00 32.50 268 SER A CA 1
ATOM 1899 C C . SER A 1 268 ? -1.218 -30.515 57.510 1.00 32.50 268 SER A C 1
ATOM 1901 O O . SER A 1 268 ? -1.942 -30.244 56.553 1.00 32.50 268 SER A O 1
ATOM 1903 N N . GLY A 1 269 ? 0.114 -30.475 57.451 1.00 30.66 269 GLY A N 1
ATOM 1904 C CA . GLY A 1 269 ? 0.901 -30.297 56.232 1.00 30.66 269 GLY A CA 1
ATOM 1905 C C . GLY A 1 269 ? 1.367 -31.628 55.639 1.00 30.66 269 GLY A C 1
ATOM 1906 O O . GLY A 1 269 ? 1.106 -32.693 56.192 1.00 30.66 269 GLY A O 1
ATOM 1907 N N . GLY A 1 270 ? 2.119 -31.557 54.538 1.00 27.36 270 GLY A N 1
ATOM 1908 C CA . GLY A 1 270 ? 2.886 -32.700 54.034 1.00 27.36 270 GLY A CA 1
ATOM 1909 C C . GLY A 1 270 ? 3.246 -32.617 52.553 1.00 27.36 270 GLY A C 1
ATOM 1910 O O . GLY A 1 270 ? 2.451 -32.984 51.697 1.00 27.36 270 GLY A O 1
ATOM 1911 N N . SER A 1 271 ? 4.470 -32.174 52.265 1.00 31.19 271 SER A N 1
ATOM 1912 C CA . SER A 1 271 ? 5.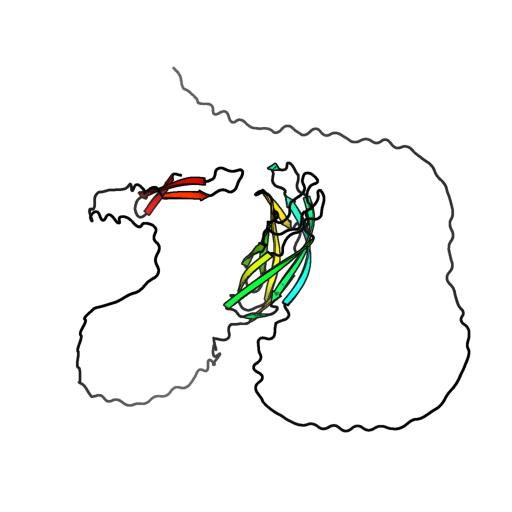171 -32.368 50.987 1.00 31.19 271 SER A CA 1
ATOM 1913 C C . SER A 1 271 ? 5.519 -33.845 50.744 1.00 31.19 271 SER A C 1
ATOM 1915 O O . SER A 1 271 ? 5.823 -34.552 51.700 1.00 31.19 271 SER A O 1
ATOM 1917 N N . THR A 1 272 ? 5.606 -34.287 49.481 1.00 29.30 272 THR A N 1
ATOM 1918 C CA . THR A 1 272 ? 6.816 -34.900 48.867 1.00 29.30 272 THR A CA 1
ATOM 1919 C C . THR A 1 272 ? 6.591 -35.352 47.411 1.00 29.30 272 THR A C 1
ATOM 1921 O O . THR A 1 272 ? 5.474 -35.547 46.946 1.00 29.30 272 THR A O 1
ATOM 1924 N N . THR A 1 273 ? 7.718 -35.436 46.702 1.00 31.73 273 THR A N 1
ATOM 1925 C CA . THR A 1 273 ? 7.986 -35.576 45.259 1.00 31.73 273 THR A CA 1
ATOM 1926 C C . THR A 1 273 ? 8.143 -37.038 44.796 1.00 31.73 273 THR A C 1
ATOM 1928 O O . THR A 1 273 ? 8.692 -37.823 45.564 1.00 31.73 273 THR A O 1
ATOM 1931 N N . SER A 1 274 ? 7.816 -37.370 43.525 1.00 32.25 274 SER A N 1
ATOM 1932 C CA . SER A 1 274 ? 8.721 -38.024 42.522 1.00 32.25 274 SER A CA 1
ATOM 1933 C C . SER A 1 274 ? 8.064 -38.912 41.439 1.00 32.25 274 SER A C 1
ATOM 1935 O O . SER A 1 274 ? 7.273 -39.789 41.761 1.00 32.25 274 SER A O 1
ATOM 1937 N N . GLY A 1 275 ? 8.573 -38.755 40.195 1.00 28.28 275 GLY A N 1
ATOM 1938 C CA . GLY A 1 275 ? 8.714 -39.751 39.096 1.00 28.28 275 GLY A CA 1
ATOM 1939 C C . GLY A 1 275 ? 7.478 -39.990 38.210 1.00 28.28 275 GLY A C 1
ATOM 1940 O O . GLY A 1 275 ? 6.406 -40.216 38.742 1.00 28.28 275 GLY A O 1
ATOM 1941 N N . GLY A 1 276 ? 7.471 -39.971 36.865 1.00 26.94 276 GLY A N 1
ATOM 1942 C CA . GLY A 1 276 ? 8.474 -40.132 35.788 1.00 26.94 276 GLY A CA 1
ATOM 1943 C C . GLY A 1 276 ? 7.935 -41.205 34.807 1.00 26.94 276 GLY A C 1
ATOM 1944 O O . GLY A 1 276 ? 7.596 -42.286 35.271 1.00 26.94 276 GLY A O 1
ATOM 1945 N N . THR A 1 277 ? 7.677 -40.965 33.506 1.00 32.47 277 THR A N 1
ATOM 1946 C CA . THR A 1 277 ? 8.528 -41.320 32.325 1.00 32.47 277 THR A CA 1
ATOM 1947 C C . THR A 1 277 ? 7.714 -41.132 31.006 1.00 32.47 277 THR A C 1
ATOM 1949 O O . THR A 1 277 ? 6.533 -41.460 31.005 1.00 32.47 277 THR A O 1
ATOM 1952 N N . THR A 1 278 ? 8.183 -40.331 30.018 1.00 34.16 278 THR A N 1
ATOM 1953 C CA . THR A 1 278 ? 8.803 -40.646 28.673 1.00 34.16 278 THR A CA 1
ATOM 1954 C C . THR A 1 278 ? 7.839 -41.237 27.612 1.00 34.16 278 THR A C 1
ATOM 1956 O O . THR A 1 278 ? 7.019 -42.068 27.963 1.00 34.16 278 THR A O 1
ATOM 1959 N N . SER A 1 279 ? 7.785 -40.889 26.310 1.00 36.50 279 SER A N 1
ATOM 1960 C CA . SER A 1 279 ? 8.729 -40.474 25.234 1.00 36.50 279 SER A CA 1
ATOM 1961 C C . SER A 1 279 ? 7.919 -39.830 24.071 1.00 36.50 279 SER A C 1
ATOM 1963 O O . SER A 1 279 ? 6.709 -40.011 24.038 1.00 36.50 279 SER A O 1
ATOM 1965 N N . GLY A 1 280 ? 8.420 -39.135 23.038 1.00 30.59 280 GLY A N 1
ATOM 1966 C CA . GLY A 1 280 ? 9.757 -38.820 22.518 1.00 30.59 280 GLY A CA 1
ATOM 1967 C C . GLY A 1 280 ? 9.630 -38.274 21.071 1.00 30.59 280 GLY A C 1
ATOM 1968 O O . GLY A 1 280 ? 8.660 -38.588 20.384 1.00 30.59 280 GLY A O 1
ATOM 1969 N N . GLY A 1 281 ? 10.588 -37.455 20.614 1.00 29.70 281 GLY A N 1
ATOM 1970 C CA . GLY A 1 281 ? 10.649 -36.918 19.241 1.00 29.70 281 GLY A CA 1
ATOM 1971 C C . GLY A 1 281 ? 11.671 -35.782 19.074 1.00 29.70 281 GLY A C 1
ATOM 1972 O O . GLY A 1 281 ? 11.317 -34.611 19.099 1.00 29.70 281 GLY A O 1
ATOM 1973 N N . THR A 1 282 ? 12.948 -36.151 18.978 1.00 35.16 282 THR A N 1
ATOM 1974 C CA . THR A 1 282 ? 14.182 -35.335 18.947 1.00 35.16 282 THR A CA 1
ATOM 1975 C C . THR A 1 282 ? 14.608 -34.838 17.559 1.00 35.16 282 THR A C 1
ATOM 1977 O O . THR A 1 282 ? 14.441 -35.590 16.609 1.00 35.16 282 THR A O 1
ATOM 1980 N N . THR A 1 283 ? 15.300 -33.683 17.497 1.00 39.41 283 THR A N 1
ATOM 1981 C CA . THR A 1 283 ? 16.694 -33.462 16.985 1.00 39.41 283 THR A CA 1
ATOM 1982 C C . THR A 1 283 ? 17.012 -31.954 17.089 1.00 39.41 283 THR A C 1
ATOM 1984 O O . THR A 1 283 ? 16.332 -31.164 16.452 1.00 39.41 283 THR A O 1
ATOM 1987 N N . SER A 1 284 ? 17.812 -31.446 18.037 1.00 37.78 284 SER A N 1
ATOM 1988 C CA . SER A 1 284 ? 19.269 -31.538 18.296 1.00 37.78 284 SER A CA 1
ATOM 1989 C C . SER A 1 284 ? 20.091 -30.455 17.574 1.00 37.78 284 SER A C 1
ATOM 1991 O O . SER A 1 284 ? 20.147 -30.424 16.350 1.00 37.78 284 SER A O 1
ATOM 1993 N N . GLY A 1 285 ? 20.733 -29.579 18.363 1.00 32.91 285 GLY A N 1
ATOM 1994 C CA . GLY A 1 285 ? 21.574 -28.476 17.886 1.00 32.91 285 GLY A CA 1
ATOM 1995 C C . GLY A 1 285 ? 22.190 -27.599 18.990 1.00 32.91 285 GLY A C 1
ATOM 1996 O O . GLY A 1 285 ? 22.095 -26.384 18.916 1.00 32.91 285 GLY A O 1
ATOM 1997 N N . GLY A 1 286 ? 22.796 -28.212 20.016 1.00 31.45 286 GLY A N 1
ATOM 1998 C CA . GLY A 1 286 ? 23.956 -27.657 20.738 1.00 31.45 286 GLY A CA 1
ATOM 1999 C C . GLY A 1 286 ? 23.778 -26.452 21.674 1.00 31.45 286 GLY A C 1
ATOM 2000 O O . GLY A 1 286 ? 24.278 -25.368 21.395 1.00 31.45 286 GLY A O 1
ATOM 2001 N N . THR A 1 287 ? 23.225 -26.663 22.871 1.00 39.84 287 THR A N 1
ATOM 2002 C CA . THR A 1 287 ? 23.570 -25.842 24.045 1.00 39.84 287 THR A CA 1
ATOM 2003 C C . THR A 1 287 ? 24.847 -26.384 24.684 1.00 39.84 287 THR A C 1
ATOM 2005 O O . THR A 1 287 ? 24.844 -27.511 25.178 1.00 39.84 287 THR A O 1
ATOM 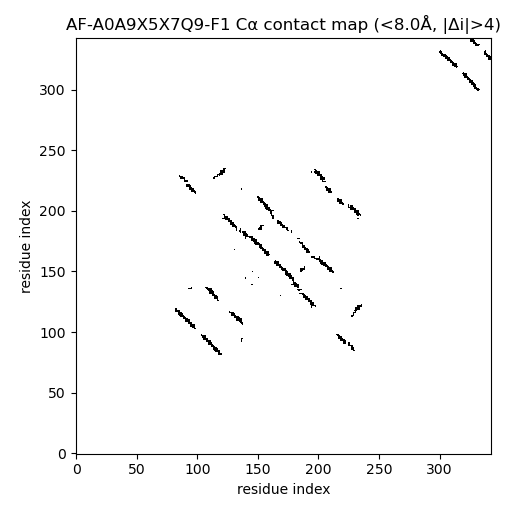2008 N N . THR A 1 288 ? 25.917 -25.588 24.754 1.00 35.59 288 THR A N 1
ATOM 2009 C CA . THR A 1 288 ? 27.051 -25.887 25.643 1.00 35.59 288 THR A CA 1
ATOM 2010 C C . THR A 1 288 ? 27.477 -24.681 26.474 1.00 35.59 288 THR A C 1
ATOM 2012 O O . THR A 1 288 ? 27.904 -23.644 25.964 1.00 35.59 288 THR A O 1
ATOM 2015 N N . SER A 1 289 ? 27.426 -24.925 27.783 1.00 34.94 289 SER A N 1
ATOM 2016 C CA . SER A 1 289 ? 28.090 -24.241 28.889 1.00 34.94 289 SER A CA 1
ATOM 2017 C C . SER A 1 289 ? 27.569 -22.857 29.284 1.00 34.94 289 SER A C 1
ATOM 2019 O O . SER A 1 289 ? 28.150 -21.817 28.962 1.00 34.94 289 SER A O 1
ATOM 2021 N N . SER A 1 290 ? 26.526 -22.904 30.121 1.00 42.38 290 SER A N 1
ATOM 2022 C CA . SER A 1 290 ? 26.506 -22.143 31.373 1.00 42.38 290 SER A CA 1
ATOM 2023 C C . SER A 1 290 ? 27.814 -22.423 32.117 1.00 42.38 290 SER A C 1
ATOM 2025 O O . SER A 1 290 ? 28.091 -23.559 32.499 1.00 42.38 290 SER A O 1
ATOM 2027 N N . GLY A 1 291 ? 28.669 -21.411 32.204 1.00 35.22 291 GLY A N 1
ATOM 2028 C CA . GLY A 1 291 ? 29.803 -21.386 33.114 1.00 35.22 291 GLY A CA 1
ATOM 2029 C C . GLY A 1 291 ? 29.432 -20.448 34.244 1.00 35.22 291 GLY A C 1
ATOM 2030 O O . GLY A 1 291 ? 29.503 -19.234 34.081 1.00 35.22 291 GLY A O 1
ATOM 2031 N N . SER A 1 292 ? 28.991 -21.007 35.366 1.00 42.91 292 SER A N 1
ATOM 2032 C CA . SER A 1 292 ? 28.965 -20.279 36.625 1.00 42.91 292 SER A CA 1
ATOM 2033 C C . SER A 1 292 ? 30.403 -19.963 37.028 1.00 42.91 292 SER A C 1
ATOM 2035 O O . SER A 1 292 ? 31.196 -20.875 37.243 1.00 42.91 292 SER A O 1
ATOM 2037 N N . THR A 1 293 ? 30.715 -18.685 37.207 1.00 38.47 293 THR A N 1
ATOM 2038 C CA . THR A 1 293 ? 31.773 -18.260 38.123 1.00 38.47 293 THR A CA 1
ATOM 2039 C C . THR A 1 293 ? 31.194 -17.225 39.069 1.00 38.47 293 THR A C 1
ATOM 2041 O O . THR A 1 293 ? 30.855 -16.123 38.659 1.00 38.47 293 THR A O 1
ATOM 2044 N N . SER A 1 294 ? 31.048 -17.677 40.314 1.00 39.84 294 SER A N 1
ATOM 2045 C CA . SER A 1 294 ? 31.244 -16.956 41.569 1.00 39.84 294 SER A CA 1
ATOM 2046 C C . SER A 1 294 ? 30.636 -15.561 41.720 1.00 39.84 294 SER A C 1
ATOM 2048 O O . SER A 1 294 ? 31.046 -14.601 41.076 1.00 39.84 294 SER A O 1
ATOM 2050 N N . GLY A 1 295 ? 29.766 -15.424 42.724 1.00 48.31 295 GLY A N 1
ATOM 2051 C CA . GLY A 1 295 ? 29.615 -14.150 43.417 1.00 48.31 295 GLY A CA 1
ATOM 2052 C C . GLY A 1 295 ? 30.986 -13.675 43.910 1.00 48.31 295 GLY A C 1
ATOM 2053 O O . GLY A 1 295 ? 31.694 -14.411 44.596 1.00 48.31 295 GLY A O 1
ATOM 2054 N N . GLY A 1 296 ? 31.362 -12.470 43.497 1.00 41.81 296 GLY A N 1
ATOM 2055 C CA . GLY A 1 296 ? 32.603 -11.790 43.846 1.00 41.81 296 GLY A CA 1
ATOM 2056 C C . GLY A 1 296 ? 32.495 -10.339 43.392 1.00 41.81 296 GLY A C 1
ATOM 2057 O O . GLY A 1 296 ? 32.325 -10.062 42.206 1.00 41.81 296 GLY A O 1
ATOM 2058 N N . ASN A 1 297 ? 32.498 -9.413 44.348 1.00 52.66 297 ASN A N 1
ATOM 2059 C CA . ASN A 1 297 ? 32.425 -7.967 44.136 1.00 52.66 297 ASN A CA 1
ATOM 2060 C C . ASN A 1 297 ? 33.757 -7.416 43.586 1.00 52.66 297 ASN A C 1
ATOM 2062 O O . ASN A 1 297 ? 34.378 -6.563 44.214 1.00 52.66 297 ASN A O 1
ATOM 2066 N N . ASP A 1 298 ? 34.181 -7.846 42.401 1.00 58.19 298 ASP A N 1
ATOM 2067 C CA . ASP A 1 298 ? 35.523 -7.524 41.901 1.00 58.19 298 ASP A CA 1
ATOM 2068 C C . ASP A 1 298 ? 35.482 -6.568 40.712 1.00 58.19 298 ASP A C 1
ATOM 2070 O O . ASP A 1 298 ? 35.973 -6.907 39.646 1.00 58.19 298 ASP A O 1
ATOM 2074 N N . GLY A 1 299 ? 34.868 -5.384 40.857 1.00 65.19 299 GLY A N 1
ATOM 2075 C CA . GLY A 1 299 ? 35.086 -4.219 39.972 1.00 65.19 299 GLY A CA 1
ATOM 2076 C C . GLY A 1 299 ? 34.955 -4.421 38.448 1.00 65.19 299 GLY A C 1
ATOM 2077 O O . GLY A 1 299 ? 35.309 -3.518 37.689 1.00 65.19 299 GLY A O 1
ATOM 2078 N N . GLN A 1 300 ? 34.475 -5.575 37.981 1.00 73.69 300 GLN A N 1
ATOM 2079 C CA . GLN A 1 300 ? 34.549 -5.966 36.584 1.00 73.69 300 GLN A CA 1
ATOM 2080 C C . GLN A 1 300 ? 33.502 -5.181 35.809 1.00 73.69 300 GLN A C 1
ATOM 2082 O O . GLN A 1 300 ? 32.297 -5.286 36.053 1.00 73.69 300 GLN A O 1
ATOM 2087 N N . THR A 1 301 ? 33.987 -4.355 34.888 1.00 84.06 301 THR A N 1
ATOM 2088 C CA . THR A 1 301 ? 33.143 -3.492 34.064 1.00 84.06 301 THR A CA 1
ATOM 2089 C C . THR A 1 301 ? 33.064 -3.957 32.621 1.00 84.06 301 THR A C 1
ATOM 2091 O O . THR A 1 301 ? 32.166 -3.508 31.932 1.00 84.06 301 THR A O 1
ATOM 2094 N N . ASP A 1 302 ? 33.900 -4.891 32.167 1.00 87.69 302 ASP A N 1
ATOM 2095 C CA . ASP A 1 302 ? 33.888 -5.380 30.785 1.00 87.69 302 ASP A CA 1
ATOM 2096 C C . ASP A 1 302 ? 33.569 -6.885 30.716 1.00 87.69 302 ASP A C 1
ATOM 2098 O O . ASP A 1 302 ? 34.170 -7.709 31.415 1.00 87.69 302 ASP A O 1
ATOM 2102 N N . PHE A 1 303 ? 32.626 -7.237 29.841 1.00 89.75 303 PHE A N 1
ATOM 2103 C CA . PHE A 1 303 ? 32.135 -8.591 29.597 1.00 89.75 303 PHE A CA 1
ATOM 2104 C C . PHE A 1 303 ? 32.238 -8.901 28.101 1.00 89.75 303 PHE A C 1
ATOM 2106 O O . PHE A 1 303 ? 31.500 -8.357 27.275 1.00 89.75 303 PHE A O 1
ATOM 2113 N N . ALA A 1 304 ? 33.175 -9.775 27.740 1.00 90.69 304 ALA A N 1
ATOM 2114 C CA . ALA A 1 304 ? 33.345 -10.198 26.357 1.00 90.69 304 ALA A CA 1
ATOM 2115 C C . ALA A 1 304 ? 32.209 -11.142 25.932 1.00 90.69 304 ALA A C 1
ATOM 2117 O O . ALA A 1 304 ? 31.884 -12.103 26.632 1.00 90.69 304 ALA A O 1
ATOM 2118 N N . GLY A 1 305 ? 31.617 -10.866 24.772 1.00 87.12 305 GLY A N 1
ATOM 2119 C CA . GLY A 1 305 ? 30.594 -11.710 24.167 1.00 87.12 305 GLY A CA 1
ATOM 2120 C C . GLY A 1 305 ? 31.163 -12.992 23.582 1.00 87.12 305 GLY A C 1
ATOM 2121 O O . GLY A 1 305 ? 32.317 -13.032 23.157 1.00 87.12 305 GLY A O 1
ATOM 2122 N N . LYS A 1 306 ? 30.327 -14.027 23.473 1.00 89.00 306 LYS A N 1
ATOM 2123 C CA . LYS A 1 306 ? 30.623 -15.178 22.609 1.00 89.00 306 LYS A CA 1
ATOM 2124 C C . LYS A 1 306 ? 30.251 -14.840 21.165 1.00 89.00 306 LYS A C 1
ATOM 2126 O O . LYS A 1 306 ? 29.218 -14.217 20.924 1.00 89.00 306 LYS A O 1
ATOM 2131 N N . THR A 1 307 ? 31.087 -15.252 20.217 1.00 89.56 307 THR A N 1
ATOM 2132 C CA . THR A 1 307 ? 30.803 -15.108 18.786 1.00 89.56 307 THR A CA 1
ATOM 2133 C C . THR A 1 307 ? 29.693 -16.067 18.374 1.00 89.56 307 THR A C 1
ATOM 2135 O O . THR A 1 307 ? 29.756 -17.262 18.659 1.00 89.56 307 THR A O 1
ATOM 2138 N N . VAL A 1 308 ? 28.682 -15.533 17.700 1.00 91.81 308 VAL A N 1
ATOM 2139 C CA . VAL A 1 308 ? 27.593 -16.275 17.069 1.00 91.81 308 VAL A CA 1
ATOM 2140 C C . VAL A 1 308 ? 27.836 -16.260 15.569 1.00 91.81 308 VAL A C 1
ATOM 2142 O O . VAL A 1 308 ? 28.036 -15.193 14.995 1.00 91.81 308 VAL A O 1
ATOM 2145 N N . THR A 1 309 ? 27.812 -17.428 14.938 1.00 88.06 309 THR A N 1
ATOM 2146 C CA . THR A 1 309 ? 27.964 -17.566 13.486 1.00 88.06 309 THR A CA 1
ATOM 2147 C C . THR A 1 309 ? 26.640 -18.007 12.878 1.00 88.06 309 THR A C 1
ATOM 2149 O O . THR A 1 309 ? 25.995 -18.924 13.385 1.00 88.06 309 THR A O 1
ATOM 2152 N N . THR A 1 310 ? 26.235 -17.358 11.793 1.00 90.00 310 THR A N 1
ATOM 2153 C CA . THR A 1 310 ? 25.059 -17.682 10.990 1.00 90.00 310 THR A CA 1
ATOM 2154 C C . THR A 1 310 ? 25.481 -17.970 9.555 1.00 90.00 310 THR A C 1
ATOM 2156 O O . THR A 1 310 ? 26.244 -17.220 8.956 1.00 90.00 310 THR A O 1
ATOM 2159 N N . SER A 1 311 ? 24.981 -19.066 8.996 1.00 88.12 311 SER A N 1
ATOM 2160 C CA . SER A 1 311 ? 25.276 -19.482 7.624 1.00 88.12 311 SER A CA 1
ATOM 2161 C C . SER A 1 311 ? 24.026 -19.339 6.765 1.00 88.12 311 SER A C 1
ATOM 2163 O O . SER A 1 311 ? 22.972 -19.879 7.102 1.00 88.12 311 SER A O 1
ATOM 2165 N N . PHE A 1 312 ? 24.143 -18.643 5.639 1.00 85.38 312 PHE A N 1
ATOM 2166 C CA . PHE A 1 312 ? 23.081 -18.463 4.656 1.00 85.38 312 PHE A CA 1
ATOM 2167 C C . PHE A 1 312 ? 23.418 -19.260 3.401 1.00 85.38 312 PHE A C 1
ATOM 2169 O O . PHE A 1 312 ? 24.434 -19.000 2.763 1.00 85.38 312 PHE A O 1
ATOM 2176 N N . ALA A 1 313 ? 22.579 -20.225 3.031 1.00 88.00 313 ALA A N 1
ATOM 2177 C CA . ALA A 1 313 ? 22.702 -20.896 1.739 1.00 88.00 313 ALA A CA 1
ATOM 2178 C C . ALA A 1 313 ? 22.233 -19.953 0.621 1.00 88.00 313 ALA A C 1
ATOM 2180 O O . ALA A 1 313 ? 21.187 -19.314 0.762 1.00 88.00 313 ALA A O 1
ATOM 2181 N N . CYS A 1 314 ? 22.974 -19.865 -0.487 1.00 82.62 314 CYS A N 1
ATOM 2182 C CA . CYS A 1 314 ? 22.576 -19.040 -1.632 1.00 82.62 314 CYS A CA 1
ATOM 2183 C C . CYS A 1 314 ? 22.236 -19.901 -2.849 1.00 82.62 314 CYS A C 1
ATOM 2185 O O . CYS A 1 314 ? 22.808 -20.970 -3.065 1.00 82.62 314 CYS A O 1
ATOM 2187 N N . ALA A 1 315 ? 21.308 -19.406 -3.667 1.00 81.88 315 ALA A N 1
ATOM 2188 C CA . ALA A 1 315 ? 20.977 -20.006 -4.951 1.00 81.88 315 ALA A CA 1
ATOM 2189 C C . ALA A 1 315 ? 21.962 -19.562 -6.051 1.00 81.88 315 ALA A C 1
ATOM 2191 O O . ALA A 1 315 ? 22.535 -18.471 -6.002 1.00 81.88 315 ALA A O 1
ATOM 2192 N N . SER A 1 316 ? 22.147 -20.418 -7.059 1.00 77.50 316 SER A N 1
ATOM 2193 C CA . SER A 1 316 ? 22.952 -20.127 -8.256 1.00 77.50 316 SER A CA 1
ATOM 2194 C C . SER A 1 316 ? 22.419 -18.883 -8.995 1.00 77.50 316 SER A C 1
ATOM 2196 O O . SER A 1 316 ? 21.196 -18.732 -9.071 1.00 77.50 316 SER A O 1
ATOM 2198 N N . PRO A 1 317 ? 23.278 -18.002 -9.558 1.00 74.12 317 PRO A N 1
ATOM 2199 C CA . PRO A 1 317 ? 24.727 -18.147 -9.779 1.00 74.12 317 PRO A CA 1
ATOM 2200 C C . PRO A 1 317 ? 25.629 -17.545 -8.677 1.00 74.12 317 PRO A C 1
ATOM 2202 O O . PRO A 1 317 ? 26.706 -17.030 -8.972 1.00 74.12 317 PRO A O 1
ATOM 2205 N N . GLY A 1 318 ? 25.210 -17.591 -7.406 1.00 76.88 318 GLY A N 1
ATOM 2206 C CA . GLY A 1 318 ? 26.022 -17.163 -6.259 1.00 76.88 318 GLY A CA 1
ATOM 2207 C C . GLY A 1 318 ? 26.882 -18.271 -5.618 1.00 76.88 318 GLY A C 1
ATOM 2208 O O . GLY A 1 318 ? 26.759 -19.447 -5.973 1.00 76.88 318 GLY A O 1
ATOM 2209 N N . PRO A 1 319 ? 27.749 -17.920 -4.645 1.00 80.62 319 PRO A N 1
ATOM 2210 C CA . PRO A 1 319 ? 28.461 -18.901 -3.825 1.00 80.62 319 PRO A CA 1
ATOM 2211 C C . PRO A 1 319 ? 27.467 -19.746 -3.021 1.00 80.62 319 PRO A C 1
ATOM 2213 O O . PRO A 1 319 ? 26.499 -19.217 -2.498 1.00 80.62 319 PRO A O 1
ATOM 2216 N N . ALA A 1 320 ? 27.712 -21.048 -2.866 1.00 81.12 320 ALA A N 1
ATOM 2217 C CA . ALA A 1 320 ? 26.749 -21.964 -2.237 1.00 81.12 320 ALA A CA 1
ATOM 2218 C C . ALA A 1 320 ? 26.348 -21.586 -0.792 1.00 81.12 320 ALA A C 1
ATOM 2220 O O . ALA A 1 320 ? 25.274 -21.974 -0.329 1.00 81.12 320 ALA A O 1
ATOM 2221 N N . LYS A 1 321 ? 27.202 -20.842 -0.076 1.00 86.06 321 LYS A N 1
ATOM 2222 C CA . LYS A 1 321 ? 26.926 -20.328 1.267 1.00 86.06 321 LYS A CA 1
ATOM 2223 C C . LYS A 1 321 ? 27.682 -19.032 1.561 1.00 86.06 321 LYS A C 1
ATOM 2225 O O . LYS A 1 321 ? 28.783 -18.836 1.046 1.00 86.06 321 LYS A O 1
ATOM 2230 N N . ILE A 1 322 ? 27.120 -18.214 2.442 1.00 87.25 322 ILE A N 1
ATOM 2231 C CA . ILE A 1 322 ? 27.756 -17.051 3.062 1.00 87.25 322 ILE A CA 1
ATOM 2232 C C . ILE A 1 322 ? 27.662 -17.222 4.576 1.00 87.25 322 ILE A C 1
ATOM 2234 O O . ILE A 1 322 ? 26.567 -17.361 5.115 1.00 87.25 322 ILE A O 1
ATOM 2238 N N . ASP A 1 323 ? 28.803 -17.185 5.254 1.00 90.06 323 ASP A N 1
ATOM 2239 C CA . ASP A 1 323 ? 28.875 -17.225 6.711 1.00 90.06 323 ASP A CA 1
ATOM 2240 C C . ASP A 1 323 ? 29.024 -15.792 7.243 1.00 90.06 323 ASP A C 1
ATOM 2242 O O . ASP A 1 323 ? 29.833 -15.012 6.747 1.00 90.06 323 ASP A O 1
ATOM 2246 N N . SER A 1 324 ? 28.220 -15.424 8.234 1.00 88.38 324 SER A N 1
ATOM 2247 C CA . SER A 1 324 ? 28.278 -14.150 8.949 1.00 88.38 324 SER A CA 1
ATOM 2248 C C . SER A 1 324 ? 28.515 -14.420 10.426 1.00 88.38 324 SER A C 1
ATOM 2250 O O . SER A 1 324 ? 27.944 -15.347 10.991 1.00 88.38 324 SER A O 1
ATOM 2252 N N . SER A 1 325 ? 29.355 -13.622 11.074 1.00 91.25 325 SER A N 1
ATOM 2253 C CA . SER A 1 325 ? 29.566 -13.704 12.517 1.00 91.25 325 SER A CA 1
ATOM 2254 C C . SER A 1 325 ? 29.123 -12.423 13.198 1.00 91.25 325 SER A C 1
ATOM 2256 O O . SER A 1 325 ? 29.183 -11.355 12.609 1.00 91.25 325 SER A O 1
ATOM 2258 N N . ALA A 1 326 ? 28.689 -12.519 14.449 1.00 90.81 326 ALA A N 1
ATOM 2259 C CA . ALA A 1 326 ? 28.460 -11.370 15.306 1.00 90.81 326 ALA A CA 1
ATOM 2260 C C . ALA A 1 326 ? 28.875 -11.698 16.742 1.00 90.81 326 ALA A C 1
ATOM 2262 O O . ALA A 1 326 ? 28.600 -12.778 17.258 1.00 90.81 326 ALA A O 1
ATOM 2263 N N . THR A 1 327 ? 29.531 -10.759 17.412 1.00 93.00 327 THR A N 1
ATOM 2264 C CA . THR A 1 327 ? 29.908 -10.850 18.825 1.00 93.00 327 THR A CA 1
ATOM 2265 C C . THR A 1 327 ? 29.355 -9.639 19.562 1.00 93.00 327 THR A C 1
ATOM 2267 O O . THR A 1 327 ? 29.640 -8.505 19.180 1.00 93.00 327 THR A O 1
ATOM 2270 N N . ILE A 1 328 ? 28.586 -9.866 20.629 1.00 92.00 328 ILE A N 1
ATOM 2271 C CA . ILE A 1 328 ? 27.991 -8.796 21.442 1.00 92.00 328 ILE A CA 1
ATOM 2272 C C . ILE A 1 328 ? 28.742 -8.703 22.765 1.00 92.00 328 ILE A C 1
ATOM 2274 O O . ILE A 1 328 ? 28.572 -9.550 23.636 1.00 92.00 328 ILE A O 1
ATOM 2278 N N . ASN A 1 329 ? 29.568 -7.674 22.917 1.00 90.88 329 ASN A N 1
ATOM 2279 C CA . ASN A 1 329 ? 30.248 -7.378 24.177 1.00 90.88 329 ASN A CA 1
ATOM 2280 C C . ASN A 1 329 ? 29.375 -6.452 25.025 1.00 90.88 329 ASN A C 1
ATOM 2282 O O . ASN A 1 329 ? 28.629 -5.643 24.473 1.00 90.88 329 ASN A O 1
ATOM 2286 N N . ALA A 1 330 ? 29.498 -6.529 26.345 1.00 90.06 330 ALA A N 1
ATOM 2287 C CA . ALA A 1 330 ? 28.817 -5.633 27.268 1.00 90.06 330 ALA A CA 1
ATOM 2288 C C . ALA A 1 330 ? 29.830 -4.926 28.168 1.00 90.06 330 ALA A C 1
ATOM 2290 O O . ALA A 1 330 ? 30.778 -5.541 28.653 1.00 90.06 330 ALA A O 1
ATOM 2291 N N . LYS A 1 331 ? 29.610 -3.640 28.424 1.00 91.06 331 LYS A N 1
ATOM 2292 C CA . LYS A 1 331 ? 30.365 -2.857 29.396 1.00 91.06 331 LYS A CA 1
ATOM 2293 C C . LYS A 1 331 ? 29.412 -2.288 30.434 1.00 91.06 331 LYS A C 1
ATOM 2295 O O . LYS A 1 331 ? 28.466 -1.592 30.092 1.00 91.06 331 LYS A O 1
ATOM 2300 N N . LYS A 1 332 ? 29.634 -2.580 31.709 1.00 88.31 332 LYS A N 1
ATOM 2301 C CA . LYS A 1 332 ? 28.879 -1.999 32.816 1.00 88.31 332 LYS A CA 1
ATOM 2302 C C . LYS A 1 332 ? 29.229 -0.521 32.957 1.00 88.31 332 LYS A C 1
ATOM 2304 O O . LYS A 1 332 ? 30.394 -0.165 33.126 1.00 88.31 332 LYS A O 1
ATOM 2309 N N . ASN A 1 333 ? 28.203 0.316 32.949 1.00 80.94 333 ASN A N 1
ATOM 2310 C CA . ASN A 1 333 ? 28.291 1.757 33.105 1.00 80.94 333 ASN A CA 1
ATOM 2311 C C . ASN A 1 333 ? 27.283 2.189 34.182 1.00 80.94 333 ASN A C 1
ATOM 2313 O O . ASN A 1 333 ? 26.088 2.358 33.934 1.00 80.94 333 ASN A O 1
ATOM 2317 N N . GLY A 1 334 ? 27.754 2.253 35.431 1.00 80.81 334 GLY A N 1
ATOM 2318 C CA . GLY A 1 334 ? 26.897 2.479 36.597 1.00 80.81 334 GLY A CA 1
ATOM 2319 C C . GLY A 1 334 ? 25.898 1.336 36.829 1.00 80.81 334 GLY A C 1
ATOM 2320 O O . GLY A 1 334 ? 26.298 0.188 37.038 1.00 80.81 334 GLY A O 1
ATOM 2321 N N . GLY A 1 335 ? 24.601 1.666 36.830 1.00 82.00 335 GLY A N 1
ATOM 2322 C CA . GLY A 1 335 ? 23.490 0.714 36.982 1.00 82.00 335 GLY A CA 1
ATOM 2323 C C . GLY A 1 335 ? 23.042 0.028 35.683 1.00 82.00 335 GLY A C 1
ATOM 2324 O O . GLY A 1 335 ? 22.152 -0.816 35.735 1.00 82.00 335 GLY A O 1
ATOM 2325 N N . SER A 1 336 ? 23.654 0.373 34.545 1.00 81.31 336 SER A N 1
ATOM 2326 C CA . SER A 1 336 ? 23.269 -0.085 33.201 1.00 81.31 336 SER A CA 1
ATOM 2327 C C . SER A 1 336 ? 24.439 -0.756 32.467 1.00 81.31 336 SER A C 1
ATOM 2329 O O . SER A 1 336 ? 25.573 -0.754 32.953 1.00 81.31 336 SER A O 1
ATOM 2331 N N . TYR A 1 337 ? 24.172 -1.330 31.288 1.00 90.38 337 TYR A N 1
ATOM 2332 C CA . TYR A 1 337 ? 25.182 -1.936 30.416 1.00 90.38 337 TYR A CA 1
ATOM 2333 C C . TYR A 1 337 ? 25.140 -1.327 29.012 1.00 90.38 337 TYR A C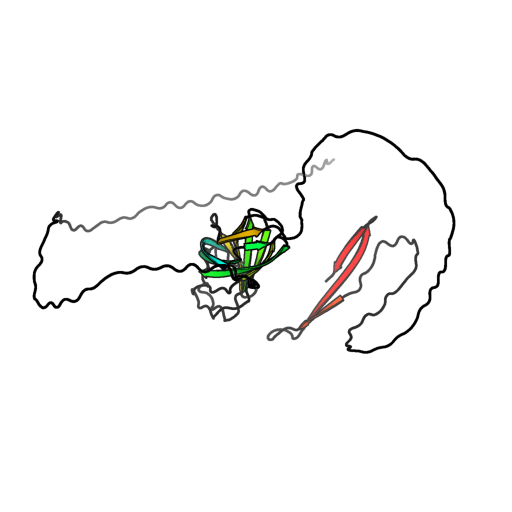 1
ATOM 2335 O O . TYR A 1 337 ? 24.088 -1.308 28.376 1.00 90.38 337 TYR A O 1
ATOM 2343 N N . ASP A 1 338 ? 26.298 -0.901 28.519 1.00 88.88 338 ASP A N 1
ATOM 2344 C CA . ASP A 1 338 ? 26.522 -0.498 27.135 1.00 88.88 338 ASP A CA 1
ATOM 2345 C C . ASP A 1 338 ? 26.867 -1.741 26.304 1.00 88.88 338 ASP A C 1
ATOM 2347 O O . ASP A 1 338 ? 27.812 -2.468 26.619 1.00 88.88 338 ASP A O 1
ATOM 2351 N N . LEU A 1 339 ? 26.105 -2.009 25.241 1.00 91.88 339 LEU A N 1
ATOM 2352 C CA . LEU A 1 339 ? 26.330 -3.157 24.359 1.00 91.88 339 LEU A CA 1
ATOM 2353 C C . LEU A 1 339 ? 27.078 -2.728 23.096 1.00 91.88 339 LEU A C 1
ATOM 2355 O O . LEU A 1 339 ? 26.703 -1.762 22.438 1.00 91.88 339 LEU A O 1
ATOM 2359 N N . THR A 1 340 ? 28.121 -3.469 22.724 1.00 90.31 340 THR A N 1
ATOM 2360 C CA . THR A 1 340 ? 28.872 -3.259 21.479 1.00 90.31 340 THR A CA 1
ATOM 2361 C C . THR A 1 340 ? 28.798 -4.502 20.608 1.00 90.31 340 THR A C 1
ATOM 2363 O O . THR A 1 340 ? 29.322 -5.558 20.974 1.00 90.31 340 THR A O 1
ATOM 2366 N N . VAL A 1 341 ? 28.195 -4.357 19.430 1.00 90.94 341 VAL A N 1
ATOM 2367 C CA . VAL A 1 341 ? 28.120 -5.409 18.412 1.00 90.94 341 VAL A CA 1
ATOM 2368 C C . VAL A 1 341 ? 29.327 -5.302 17.480 1.00 90.94 341 VAL A C 1
ATOM 2370 O O . VAL A 1 341 ? 29.622 -4.226 16.966 1.00 90.94 341 VAL A O 1
ATOM 2373 N N . LYS A 1 342 ? 30.029 -6.416 17.264 1.00 85.44 342 LYS A N 1
ATOM 2374 C CA . LYS A 1 342 ? 31.084 -6.567 16.252 1.00 85.44 342 LYS A CA 1
ATOM 2375 C C . LYS A 1 342 ? 30.662 -7.655 15.275 1.00 85.44 342 LYS A C 1
ATOM 2377 O O . LYS A 1 342 ? 30.454 -8.781 15.722 1.00 85.44 342 LYS A O 1
ATOM 2382 N N . THR A 1 343 ? 30.521 -7.319 14.000 1.00 85.19 343 THR A N 1
ATOM 2383 C CA . THR A 1 343 ? 30.174 -8.248 12.911 1.00 85.19 343 THR A CA 1
ATOM 2384 C C . THR A 1 343 ? 31.388 -8.563 12.059 1.00 85.19 343 THR A C 1
ATOM 2386 O O . THR A 1 343 ? 32.092 -7.579 11.737 1.00 85.19 343 THR A O 1
#

Radius of gyration: 39.98 Å; Cα contacts (8 Å, |Δi|>4): 534; chains: 1; bounding box: 123×80×118 Å

Solvent-accessible surface area (backbone atoms only — not comparable to full-atom values): 22500 Å² total; per-residue (Å²): 136,87,86,90,79,89,78,84,82,78,83,79,85,79,82,81,84,81,87,84,81,81,86,79,88,87,86,78,88,82,87,87,81,82,88,86,90,83,84,87,81,83,90,80,87,82,87,87,80,90,80,90,88,85,88,88,87,86,88,84,82,88,84,89,83,90,81,90,81,81,90,80,93,71,89,72,79,78,64,79,73,79,58,68,58,42,69,29,78,40,74,42,49,22,37,31,37,49,38,74,92,71,74,52,69,74,42,76,28,54,30,27,35,33,30,36,36,53,36,57,50,40,31,71,41,73,45,69,36,38,42,36,61,78,35,52,36,54,58,37,57,78,83,54,67,45,56,58,48,44,40,28,33,37,33,36,36,35,37,30,76,47,42,75,46,81,30,60,28,46,21,57,56,38,31,69,64,31,50,54,59,25,73,46,69,61,34,55,22,42,26,65,48,73,36,82,42,52,38,51,32,35,34,25,71,55,42,35,35,43,34,40,90,94,38,52,28,45,31,37,63,74,56,89,60,64,76,25,38,61,28,42,25,37,71,54,94,80,73,86,75,75,87,71,74,96,76,87,86,85,91,84,88,88,85,87,88,82,88,89,88,83,90,85,88,85,88,84,88,83,88,88,88,85,87,88,83,91,88,86,90,88,85,91,86,81,91,81,74,90,76,88,76,73,95,70,96,67,88,78,40,76,43,85,43,71,76,46,76,49,78,43,77,42,66,82,98,52,62,67,60,49,80,47,53,39,26,54,27,38,31,55,55,88,97,45,70,51,76,46,80,47,107

pLDDT: mean 70.55, std 27.26, range [26.94, 98.75]

Sequence (343 aa):
RVRGRTRATRHRYEPDPAVVHAGQRSGDRGERSALRTARHQSDDEGEHVNRRRRVVSGGRRASAAGVALMLGGAGILLGVAAVPAQAAEVSYKTECIPPAASGLGPVEGTTKVEITAPATAKVGDEIQVVWKFVQAASKNPDLIVLPKDSVKPTGTLKASGAQTADIAMEGPQKNPEIPKGGDMVLSDMTGKVKLTTAGDVTLTPDAYTITAYSTDTKCTPQEAVPAAATIKVTAAEGGSTTSGGSTSGGTTTSGGTATGGDTGGTTSGGSTTSGGTTSGGTTSGGTTSSGSTSGGNDGQTDFAGKTVTTSFACASPGPAKIDSSATINAKKNGGSYDLTVKT

Secondary structure (DSSP, 8-state):
-------------PPPPPPP--------------------------------------------------------------PPEEEEEEEEEEEEE--GGG-PPPEEEEEEEEEEEESEEETT-EEEEEEEEEE-S-B--TT-PBPTT-EEEEEEEEEEESS-EEEEEE--S----B-TT-B---PPEEEEEE--S-EEEEEEEEEEEEEETTEEEEEEESS-PPP-EEEEEEPPS----------------------------------------------------------------EEPPPEEEEEEE--TTS-SEEEEEEEEEEEEETTEEEEEEE-

Foldseek 3Di:
DDDDDDDDDDDDDDDDDDDDDDDDDDDDDDDDDDDDDDDDDDDDDDDDDDDDDDDDDDDDDDDDDDDDDDDDDDDDPPDPDQQPWQWFKWKFKKWKQWFVVVVDGIAIFIWIWIKTWRQEEAQFDKTKIKIGTPADGDAAAQPDKAAFLFKWKWFWKFKDDQDTDTWTWTFGSGDHTAHHRGTDHYGMIMTIDHHHGAAKIFIFGAKMWIAGPNTIITMGTPDPTDTNGIYGYHYDPDDPPPPDDDDDDDDDDDDDDDDDDDDDDDDDDDDDDDDDDDDDDDDDDDDDDPDDDDDDPDPDFKFWFDKDKDKDADDPPDDRIDIDIKIWIWGDDPPDIDIDIDD